Protein AF-A0A969I4Z8-F1 (afdb_monomer_lite)

Structure (mmCIF, N/CA/C/O backbone):
data_AF-A0A969I4Z8-F1
#
_entry.id   AF-A0A969I4Z8-F1
#
loop_
_atom_site.group_PDB
_atom_site.id
_atom_site.type_symbol
_atom_site.label_atom_id
_atom_site.label_alt_id
_atom_site.label_comp_id
_atom_site.label_asym_id
_atom_site.label_entity_id
_atom_site.label_seq_id
_atom_site.pdbx_PDB_ins_code
_atom_site.Cartn_x
_atom_site.Cartn_y
_atom_site.Cartn_z
_atom_site.occupancy
_atom_site.B_iso_or_equiv
_atom_site.auth_seq_id
_atom_site.auth_comp_id
_atom_site.auth_asym_id
_atom_site.auth_atom_id
_atom_site.pdbx_PDB_model_num
ATOM 1 N N . MET A 1 1 ? 13.306 9.803 -28.592 1.00 47.25 1 MET A N 1
ATOM 2 C CA . MET A 1 1 ? 12.196 10.207 -27.698 1.00 47.25 1 MET A CA 1
ATOM 3 C C . MET A 1 1 ? 10.901 10.043 -28.478 1.00 47.25 1 MET A C 1
ATOM 5 O O . MET A 1 1 ? 10.808 10.631 -29.547 1.00 47.25 1 MET A O 1
ATOM 9 N N . ARG A 1 2 ? 9.948 9.206 -28.035 1.00 54.59 2 ARG A N 1
ATOM 10 C CA . ARG A 1 2 ? 8.607 9.199 -28.650 1.00 54.59 2 ARG A CA 1
ATOM 11 C C . ARG A 1 2 ? 7.950 10.540 -28.322 1.00 54.59 2 ARG A C 1
ATOM 13 O O . ARG A 1 2 ? 7.948 10.932 -27.159 1.00 54.59 2 ARG A O 1
ATOM 20 N N . GLN A 1 3 ? 7.455 11.252 -29.331 1.00 59.38 3 GLN A N 1
ATOM 21 C CA . GLN A 1 3 ? 6.652 12.452 -29.111 1.00 59.38 3 GLN A CA 1
ATOM 22 C C . GLN A 1 3 ? 5.392 12.041 -28.350 1.00 59.38 3 GLN A C 1
ATOM 24 O O . GLN A 1 3 ? 4.620 11.209 -28.826 1.00 59.38 3 GLN A O 1
ATOM 29 N N . GLN A 1 4 ? 5.217 12.582 -27.149 1.00 68.75 4 GLN A N 1
ATOM 30 C CA . GLN A 1 4 ? 4.023 12.343 -26.355 1.00 68.75 4 GLN A CA 1
ATOM 31 C C . GLN A 1 4 ? 2.854 13.034 -27.066 1.00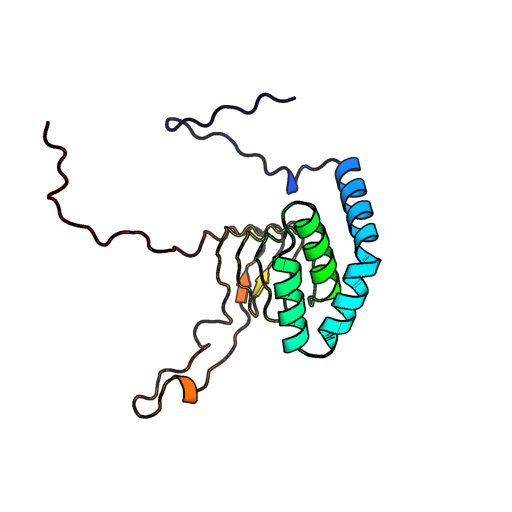 68.75 4 GLN A C 1
ATOM 33 O O . GLN A 1 4 ? 2.912 14.238 -27.329 1.00 68.75 4 GLN A O 1
ATOM 38 N N . GLN A 1 5 ? 1.836 12.266 -27.459 1.00 76.88 5 GLN A N 1
ATOM 39 C CA . GLN A 1 5 ? 0.662 12.831 -28.120 1.00 76.88 5 GLN A CA 1
ATOM 40 C C . GLN A 1 5 ? -0.039 13.796 -27.162 1.00 76.88 5 GLN A C 1
ATOM 42 O O . GLN A 1 5 ? -0.219 13.499 -25.981 1.00 76.88 5 GLN A O 1
ATOM 47 N N . ARG A 1 6 ? -0.415 14.974 -27.668 1.00 83.50 6 ARG A N 1
ATOM 48 C CA . ARG A 1 6 ? -1.167 15.957 -26.887 1.00 83.50 6 ARG A CA 1
ATOM 49 C C . ARG A 1 6 ? -2.547 15.386 -26.563 1.00 83.50 6 ARG A C 1
ATOM 51 O O . ARG A 1 6 ? -3.285 15.044 -27.486 1.00 83.50 6 ARG A O 1
ATOM 58 N N . ILE A 1 7 ? -2.890 15.365 -25.277 1.00 87.56 7 ILE A N 1
ATOM 59 C CA . ILE A 1 7 ? -4.238 15.040 -24.805 1.00 87.56 7 ILE A CA 1
ATOM 60 C C . ILE A 1 7 ? -5.177 16.182 -25.199 1.00 87.56 7 ILE A C 1
ATOM 62 O O . ILE A 1 7 ? -4.901 17.350 -24.907 1.00 87.56 7 ILE A O 1
ATOM 66 N N . THR A 1 8 ? -6.260 15.852 -25.894 1.00 89.12 8 THR A N 1
ATOM 67 C CA . THR A 1 8 ? -7.285 16.799 -26.346 1.00 89.12 8 THR A CA 1
ATOM 68 C C . THR A 1 8 ? -8.662 16.314 -25.887 1.00 89.12 8 THR A C 1
ATOM 70 O O . THR A 1 8 ? -8.852 15.125 -25.663 1.00 89.12 8 THR A O 1
ATOM 73 N N . ALA A 1 9 ? -9.607 17.233 -25.668 1.00 86.38 9 ALA A N 1
ATOM 74 C CA . ALA A 1 9 ? -10.910 16.904 -25.072 1.00 86.38 9 ALA A CA 1
ATOM 75 C C . ALA A 1 9 ? -11.859 16.147 -26.022 1.00 86.38 9 ALA A C 1
ATOM 77 O O . ALA A 1 9 ? -12.856 15.588 -25.586 1.00 86.38 9 ALA A O 1
ATOM 78 N N . ASP A 1 10 ? -11.567 16.165 -27.318 1.00 89.06 10 ASP A N 1
ATOM 79 C CA . ASP A 1 10 ? -12.391 15.641 -28.406 1.00 89.06 10 ASP A CA 1
ATOM 80 C C . ASP A 1 10 ? -12.135 14.161 -28.725 1.00 89.06 10 ASP A C 1
ATOM 82 O O . ASP A 1 10 ? -12.855 13.582 -29.537 1.00 89.06 10 ASP A O 1
ATOM 86 N N . ARG A 1 11 ? -11.111 13.541 -28.124 1.00 84.69 11 ARG A N 1
ATOM 87 C CA . ARG A 1 11 ? -10.730 12.154 -28.415 1.00 84.69 11 ARG A CA 1
ATOM 88 C C . ARG A 1 11 ? -10.021 11.481 -27.250 1.00 84.69 11 ARG A C 1
ATOM 90 O O . ARG A 1 11 ? -9.160 12.069 -26.594 1.00 84.69 11 ARG A O 1
ATOM 97 N N . ASP A 1 12 ? -10.297 10.195 -27.092 1.00 86.19 12 ASP A N 1
ATOM 98 C CA . ASP A 1 12 ? -9.552 9.346 -26.176 1.00 86.19 12 ASP A CA 1
ATOM 99 C C . ASP A 1 12 ? -8.159 9.049 -26.738 1.00 86.19 12 ASP A C 1
ATOM 101 O O . ASP A 1 12 ? -7.978 8.764 -27.924 1.00 86.19 12 ASP A O 1
ATOM 105 N N . THR A 1 13 ? -7.151 9.130 -25.872 1.00 87.06 13 THR A N 1
ATOM 106 C CA . THR A 1 13 ? -5.769 8.782 -26.217 1.00 87.06 13 THR A CA 1
ATOM 107 C C . THR A 1 13 ? -5.434 7.439 -25.579 1.00 87.06 13 THR A C 1
ATOM 109 O O . THR A 1 13 ? -5.647 7.285 -24.374 1.00 87.06 13 THR A O 1
ATOM 112 N N . PRO A 1 14 ? -4.905 6.464 -26.338 1.00 85.00 14 PRO A N 1
ATOM 113 C CA . PRO A 1 14 ? -4.529 5.182 -25.764 1.00 85.00 14 PRO A CA 1
ATOM 114 C C . PRO A 1 14 ? -3.425 5.369 -24.718 1.00 85.00 14 PRO A C 1
ATOM 116 O O . PRO A 1 14 ? -2.440 6.073 -24.950 1.00 85.00 14 PRO A O 1
ATOM 119 N N . ILE A 1 15 ? -3.587 4.713 -23.569 1.00 83.75 15 ILE A N 1
ATOM 120 C CA . ILE A 1 15 ? -2.600 4.694 -22.489 1.00 83.75 15 ILE A CA 1
ATOM 121 C C . ILE A 1 15 ? -1.957 3.315 -22.468 1.00 83.75 15 ILE A C 1
ATOM 123 O O . ILE A 1 15 ? -2.643 2.297 -22.416 1.00 83.75 15 ILE A O 1
ATOM 127 N N . GLU A 1 16 ? -0.628 3.288 -22.476 1.00 83.81 16 GLU A N 1
ATOM 128 C CA . GLU A 1 16 ? 0.137 2.077 -22.208 1.00 83.81 16 GLU A CA 1
ATOM 129 C C . GLU A 1 16 ? 0.731 2.170 -20.802 1.00 83.81 16 GLU A C 1
ATOM 131 O O . GLU A 1 16 ? 1.502 3.080 -20.484 1.00 83.81 16 GLU A O 1
ATOM 136 N N . TYR A 1 17 ? 0.386 1.216 -19.943 1.00 80.88 17 TYR A N 1
ATOM 137 C CA . TYR A 1 17 ? 0.958 1.136 -18.607 1.00 80.88 17 TYR A CA 1
ATOM 138 C C . TYR A 1 17 ? 2.374 0.562 -18.679 1.00 80.88 17 TYR A C 1
ATOM 140 O O . TYR A 1 17 ? 2.590 -0.649 -18.613 1.00 80.88 17 TYR A O 1
ATOM 148 N N . HIS A 1 18 ? 3.366 1.450 -18.755 1.00 81.56 18 HIS A N 1
ATOM 149 C CA . HIS A 1 18 ? 4.782 1.073 -18.817 1.00 81.56 18 HIS A CA 1
ATOM 150 C C . HIS A 1 18 ? 5.272 0.253 -17.618 1.00 81.56 18 HIS A C 1
ATOM 152 O O . HIS A 1 18 ? 6.303 -0.406 -17.719 1.00 81.56 18 HIS A O 1
ATOM 158 N N . GLN A 1 19 ? 4.544 0.248 -16.498 1.00 78.56 19 GLN A N 1
ATOM 159 C CA . GLN A 1 19 ? 4.814 -0.643 -15.367 1.00 78.56 19 GLN A CA 1
ATOM 160 C C . GLN A 1 19 ? 4.775 -2.127 -15.770 1.00 78.56 19 GLN A C 1
ATOM 162 O O . GLN A 1 19 ? 5.506 -2.929 -15.190 1.00 78.56 19 GLN A O 1
ATOM 167 N N . PHE A 1 20 ? 3.962 -2.506 -16.760 1.00 81.62 20 PHE A N 1
ATOM 168 C CA . PHE A 1 20 ? 3.826 -3.899 -17.197 1.00 81.62 20 PHE A CA 1
ATOM 169 C C . PHE A 1 20 ? 4.702 -4.240 -18.406 1.00 81.62 20 PHE A C 1
ATOM 171 O O . PHE A 1 20 ? 4.994 -5.411 -18.631 1.00 81.62 20 PHE A O 1
ATOM 178 N N . SER A 1 21 ? 5.187 -3.236 -19.144 1.00 82.38 21 SER A N 1
ATOM 179 C CA . SER A 1 21 ? 5.997 -3.413 -20.359 1.00 82.38 21 SER A CA 1
AT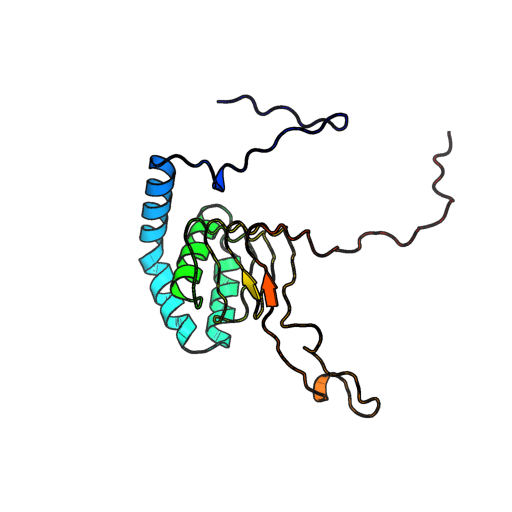OM 180 C C . SER A 1 21 ? 7.476 -3.023 -20.202 1.00 82.38 21 SER A C 1
ATOM 182 O O . SER A 1 21 ? 8.178 -2.791 -21.186 1.00 82.38 21 SER A O 1
ATOM 184 N N . GLN A 1 22 ? 7.996 -2.974 -18.969 1.00 82.81 22 GLN A N 1
ATOM 185 C CA . GLN A 1 22 ? 9.398 -2.610 -18.718 1.00 82.81 22 GLN A CA 1
ATOM 186 C C . GLN A 1 22 ? 10.391 -3.554 -19.418 1.00 82.81 22 GLN A C 1
ATOM 188 O O . GLN A 1 22 ? 10.174 -4.764 -19.524 1.00 82.81 22 GLN A O 1
ATOM 193 N N . SER A 1 23 ? 11.539 -3.023 -19.843 1.00 89.19 23 SER A N 1
ATOM 194 C CA . SER A 1 23 ? 12.639 -3.842 -20.363 1.00 89.19 23 SER A CA 1
ATOM 195 C C . SER A 1 23 ? 13.336 -4.624 -19.240 1.00 89.19 23 SER A C 1
ATOM 197 O O . SER A 1 23 ? 13.321 -4.225 -18.072 1.00 89.19 23 SER A O 1
ATOM 199 N N . THR A 1 24 ? 14.002 -5.734 -19.578 1.00 89.56 24 THR A N 1
ATOM 200 C CA . THR A 1 24 ? 14.771 -6.527 -18.598 1.00 89.56 24 THR A CA 1
ATOM 201 C C . THR A 1 24 ? 15.867 -5.704 -17.923 1.00 89.56 24 THR A C 1
ATOM 203 O O . THR A 1 24 ? 16.053 -5.822 -16.715 1.00 89.56 24 THR A O 1
ATOM 206 N N . ALA A 1 25 ? 16.532 -4.817 -18.668 1.00 91.94 25 ALA A N 1
ATOM 207 C CA . ALA A 1 25 ? 17.549 -3.923 -18.122 1.00 91.94 25 ALA A CA 1
ATOM 208 C C . ALA A 1 25 ? 16.973 -2.971 -17.060 1.00 91.94 25 ALA A C 1
ATOM 210 O O . ALA A 1 25 ? 17.552 -2.840 -15.984 1.00 91.94 25 ALA A O 1
ATOM 211 N N . LEU A 1 26 ? 15.805 -2.365 -17.317 1.00 89.62 26 LEU A N 1
ATOM 212 C CA . LEU A 1 26 ? 15.145 -1.491 -16.344 1.00 89.62 26 LEU A CA 1
ATOM 213 C C . LEU A 1 26 ? 14.720 -2.268 -15.091 1.00 89.62 26 LEU A C 1
ATOM 215 O O . LEU A 1 26 ? 14.965 -1.809 -13.978 1.00 89.62 26 LEU A O 1
ATOM 219 N N . ARG A 1 27 ? 14.168 -3.480 -15.254 1.00 88.62 27 ARG A N 1
ATOM 220 C CA . ARG A 1 27 ? 13.845 -4.361 -14.118 1.00 88.62 27 ARG A CA 1
ATOM 221 C C . ARG A 1 27 ? 15.076 -4.678 -13.268 1.00 88.62 27 ARG A C 1
ATOM 223 O O . ARG A 1 27 ? 14.997 -4.643 -12.043 1.00 88.62 27 ARG A O 1
ATOM 230 N N . MET A 1 28 ? 16.210 -4.982 -13.899 1.00 92.50 28 MET A N 1
ATOM 231 C CA . MET A 1 28 ? 17.469 -5.238 -13.191 1.00 92.50 28 MET A CA 1
ATOM 232 C C . MET A 1 28 ? 17.972 -3.989 -12.465 1.00 92.50 28 MET A C 1
ATOM 234 O O . MET A 1 28 ? 18.329 -4.081 -11.293 1.00 92.50 28 MET A O 1
ATOM 238 N N . ALA A 1 29 ? 17.939 -2.823 -13.113 1.00 93.62 29 ALA A N 1
ATOM 239 C CA . ALA A 1 29 ? 18.334 -1.557 -12.499 1.00 93.62 29 ALA A CA 1
ATOM 240 C C . ALA A 1 29 ? 17.480 -1.228 -11.263 1.00 93.62 29 ALA A C 1
ATOM 242 O O . ALA A 1 29 ? 18.027 -0.901 -10.212 1.00 93.62 29 ALA A O 1
ATOM 243 N N . MET A 1 30 ? 16.156 -1.392 -11.349 1.00 92.00 30 MET A N 1
ATOM 244 C CA . MET A 1 30 ? 15.246 -1.175 -10.219 1.00 92.00 30 MET A CA 1
ATOM 245 C C . MET A 1 30 ? 15.498 -2.157 -9.068 1.00 92.00 30 MET A C 1
ATOM 247 O O . MET A 1 30 ? 15.463 -1.753 -7.910 1.00 92.00 30 MET A O 1
ATOM 251 N N . ARG A 1 31 ? 15.817 -3.427 -9.364 1.00 93.12 31 ARG A N 1
ATOM 252 C CA . ARG A 1 31 ? 16.208 -4.417 -8.342 1.00 93.12 31 ARG A CA 1
ATOM 253 C C . ARG A 1 31 ? 17.503 -4.035 -7.634 1.00 93.12 31 ARG A C 1
ATOM 255 O O . ARG A 1 31 ? 17.566 -4.108 -6.412 1.00 93.12 31 ARG A O 1
ATOM 262 N N . ILE A 1 32 ? 18.520 -3.612 -8.385 1.00 96.38 32 ILE A N 1
ATOM 263 C CA . ILE A 1 32 ? 19.788 -3.141 -7.812 1.00 96.38 32 ILE A CA 1
ATOM 264 C C . ILE A 1 32 ? 19.529 -1.923 -6.923 1.00 96.38 32 ILE A C 1
ATOM 266 O O . ILE A 1 32 ? 19.974 -1.901 -5.779 1.00 96.38 32 ILE A O 1
ATOM 270 N N . ALA A 1 33 ? 18.751 -0.951 -7.406 1.00 95.69 33 ALA A N 1
ATOM 271 C CA . ALA A 1 33 ? 18.364 0.214 -6.619 1.00 95.69 33 ALA A CA 1
ATOM 272 C C . ALA A 1 33 ? 17.605 -0.178 -5.338 1.00 95.69 33 ALA A C 1
ATOM 274 O O . ALA A 1 33 ? 17.879 0.385 -4.284 1.00 95.69 33 ALA A O 1
ATOM 275 N N . GLY A 1 34 ? 16.724 -1.182 -5.401 1.00 96.06 34 GLY A N 1
ATOM 276 C CA . GLY A 1 34 ? 16.062 -1.772 -4.234 1.00 96.06 34 GLY A CA 1
ATOM 277 C C . GLY A 1 34 ? 17.048 -2.323 -3.207 1.00 96.06 34 GLY A C 1
ATOM 278 O O . GLY A 1 34 ? 16.999 -1.930 -2.042 1.00 96.06 34 GLY A O 1
ATOM 279 N N . ILE A 1 35 ? 18.005 -3.149 -3.639 1.00 97.31 35 ILE A N 1
ATOM 280 C CA . ILE A 1 35 ? 19.043 -3.726 -2.764 1.00 97.31 35 ILE A CA 1
ATOM 281 C C . ILE A 1 35 ? 19.867 -2.630 -2.077 1.00 97.31 35 ILE A C 1
ATOM 283 O O . ILE A 1 35 ? 20.166 -2.737 -0.889 1.00 97.31 35 ILE A O 1
ATOM 287 N N . LEU A 1 36 ? 20.180 -1.538 -2.780 1.00 97.25 36 LEU A N 1
ATOM 288 C CA . LEU A 1 36 ? 20.910 -0.406 -2.199 1.00 97.25 36 LEU A CA 1
ATOM 289 C C . LEU A 1 36 ? 20.151 0.278 -1.047 1.00 97.25 36 LEU A C 1
ATOM 291 O O . LEU A 1 36 ? 20.781 0.917 -0.208 1.00 97.25 36 LEU A O 1
ATOM 295 N N . THR A 1 37 ? 18.825 0.127 -0.958 1.00 96.69 37 THR A N 1
ATOM 296 C CA . THR A 1 37 ? 18.033 0.663 0.165 1.00 96.69 37 THR A CA 1
ATOM 297 C C . THR A 1 37 ? 18.027 -0.239 1.403 1.00 96.69 37 THR A C 1
ATOM 299 O O . THR A 1 37 ? 17.669 0.222 2.490 1.00 96.69 37 THR A O 1
ATOM 302 N N . TRP A 1 38 ? 18.445 -1.506 1.291 1.00 97.69 38 TRP A N 1
ATOM 303 C CA . TRP A 1 38 ? 18.352 -2.492 2.377 1.00 97.69 38 TRP A CA 1
ATOM 304 C C . TRP A 1 38 ? 19.069 -2.112 3.679 1.00 97.69 38 TRP A C 1
ATOM 306 O O . TRP A 1 38 ? 18.497 -2.400 4.731 1.00 97.69 38 TRP A O 1
ATOM 316 N N . PRO A 1 39 ? 20.236 -1.435 3.683 1.00 97.25 39 PRO A N 1
ATOM 317 C CA . PRO A 1 39 ? 20.865 -0.985 4.927 1.00 97.25 39 PRO A CA 1
ATOM 318 C C . PRO A 1 39 ? 19.972 -0.075 5.782 1.00 97.25 39 PRO A C 1
ATOM 320 O O . PRO A 1 39 ? 20.121 -0.045 6.998 1.00 97.25 39 PRO A O 1
ATOM 323 N N . ILE A 1 40 ? 19.029 0.640 5.161 1.00 94.88 40 ILE A N 1
ATOM 324 C CA . ILE A 1 40 ? 18.053 1.500 5.847 1.00 94.88 40 ILE A CA 1
ATOM 325 C C . ILE A 1 40 ? 16.738 0.744 6.068 1.00 94.88 40 ILE A C 1
ATOM 327 O O . ILE A 1 40 ? 16.150 0.799 7.147 1.00 94.88 40 ILE A O 1
ATOM 331 N N . VAL A 1 41 ? 16.275 0.014 5.052 1.00 97.12 41 VAL A N 1
ATOM 332 C CA . VAL A 1 41 ? 14.976 -0.665 5.076 1.00 97.12 41 VAL A CA 1
ATOM 333 C C . VAL A 1 41 ? 14.953 -1.846 6.045 1.00 97.12 41 VAL A C 1
ATOM 335 O O . VAL A 1 41 ? 13.972 -2.002 6.764 1.00 97.12 41 VAL A O 1
ATOM 338 N N . LEU A 1 42 ? 15.999 -2.675 6.100 1.00 97.75 42 LEU A N 1
ATOM 339 C CA . LEU A 1 42 ? 16.005 -3.884 6.931 1.00 97.75 42 LEU A CA 1
ATOM 340 C C . LEU A 1 42 ? 15.936 -3.578 8.436 1.00 97.75 42 LEU A C 1
ATOM 342 O O . LEU A 1 42 ? 15.106 -4.198 9.102 1.00 97.75 42 LEU A O 1
ATOM 346 N N . PRO A 1 43 ? 16.710 -2.624 8.997 1.00 97.56 43 PRO A N 1
ATOM 347 C CA . PRO A 1 43 ? 16.544 -2.236 10.397 1.00 97.56 43 PRO A CA 1
ATOM 348 C C . PRO A 1 43 ? 15.132 -1.735 10.705 1.00 97.56 43 PRO A C 1
ATOM 350 O O . PRO A 1 43 ? 14.548 -2.151 11.703 1.00 97.56 43 PRO A O 1
ATOM 353 N N . LEU A 1 44 ? 14.551 -0.905 9.828 1.00 96.69 44 LEU A N 1
ATOM 354 C CA . LEU A 1 44 ? 13.173 -0.426 9.981 1.00 96.69 44 LEU A CA 1
ATOM 355 C C . LEU A 1 44 ? 12.163 -1.576 9.910 1.00 96.69 44 LEU A C 1
ATOM 357 O O . LEU A 1 44 ? 11.245 -1.639 10.725 1.00 96.69 44 LEU A O 1
ATOM 361 N N . ALA A 1 45 ? 12.342 -2.508 8.975 1.00 97.19 45 ALA A N 1
ATOM 362 C CA . ALA A 1 45 ? 11.485 -3.676 8.830 1.00 97.19 45 ALA A CA 1
ATOM 363 C C . ALA A 1 45 ? 11.559 -4.584 10.065 1.00 97.19 45 ALA A C 1
ATOM 365 O O . ALA A 1 45 ? 10.523 -5.012 10.568 1.00 97.19 45 ALA A O 1
ATOM 366 N N . LEU A 1 46 ? 12.752 -4.832 10.611 1.00 97.50 46 LEU A N 1
ATOM 367 C CA . LEU A 1 46 ? 12.930 -5.603 11.845 1.00 97.50 46 LEU A CA 1
ATOM 368 C C . LEU A 1 46 ? 12.304 -4.892 13.051 1.00 97.50 46 LEU A C 1
ATOM 370 O O . LEU A 1 46 ? 11.565 -5.521 13.808 1.00 97.50 46 LEU A O 1
ATOM 374 N N . LEU A 1 47 ? 12.535 -3.583 13.187 1.00 96.12 47 LEU A N 1
ATOM 375 C CA . LEU A 1 47 ? 11.959 -2.754 14.246 1.00 96.12 47 LEU A CA 1
ATOM 376 C C . LEU A 1 47 ? 10.425 -2.772 14.200 1.00 96.12 47 LEU A C 1
ATOM 378 O O . LEU A 1 47 ? 9.770 -2.919 15.231 1.00 96.12 47 LEU A O 1
ATOM 382 N N . SER A 1 48 ? 9.848 -2.715 12.998 1.00 96.31 48 SER A N 1
ATOM 383 C CA . SER A 1 48 ? 8.398 -2.757 12.788 1.00 96.31 48 SER A CA 1
ATOM 384 C C . SER A 1 48 ? 7.731 -4.025 13.338 1.00 96.31 48 SER A C 1
ATOM 386 O O . SER A 1 48 ? 6.538 -4.011 13.631 1.00 96.31 48 SER A O 1
ATOM 388 N N . ARG A 1 49 ? 8.482 -5.119 13.541 1.00 94.75 49 ARG A N 1
ATOM 389 C CA . ARG A 1 49 ? 7.940 -6.382 14.067 1.00 94.75 49 ARG A CA 1
ATOM 390 C C . ARG A 1 49 ? 7.601 -6.310 15.554 1.00 94.75 49 ARG A C 1
ATOM 392 O O . ARG A 1 49 ? 6.758 -7.095 15.989 1.00 94.75 49 ARG A O 1
ATOM 399 N N . LEU A 1 50 ? 8.193 -5.372 16.299 1.00 95.44 50 LEU A N 1
ATOM 400 C CA . LEU A 1 50 ? 8.041 -5.260 17.754 1.00 95.44 50 LEU A CA 1
ATOM 401 C C . LEU A 1 50 ? 6.591 -5.015 18.192 1.00 95.44 50 LEU A C 1
ATOM 403 O O . LEU A 1 50 ? 6.155 -5.579 19.190 1.00 95.44 50 LEU A O 1
ATOM 407 N N . SER A 1 51 ? 5.835 -4.198 17.455 1.00 96.25 51 SER A N 1
ATOM 408 C CA . SER A 1 51 ? 4.411 -3.958 17.719 1.00 96.25 51 SER A CA 1
ATOM 409 C C . SER A 1 51 ? 3.705 -3.353 16.507 1.00 96.25 51 SER A C 1
ATOM 411 O O . SER A 1 51 ? 4.350 -2.821 15.601 1.00 96.25 51 SER A O 1
ATOM 413 N N . ASP A 1 52 ? 2.375 -3.411 16.481 1.00 93.88 52 ASP A N 1
ATOM 414 C CA . ASP A 1 52 ? 1.586 -2.781 15.414 1.00 93.88 52 ASP A CA 1
ATOM 415 C C . ASP A 1 52 ? 1.716 -1.251 15.429 1.00 93.88 52 ASP A C 1
ATOM 417 O O . ASP A 1 52 ? 1.731 -0.617 14.377 1.00 93.88 52 ASP A O 1
ATOM 421 N N . PHE A 1 53 ? 1.915 -0.655 16.608 1.00 96.19 53 PHE A N 1
ATOM 422 C CA . PHE A 1 53 ? 2.174 0.778 16.744 1.00 96.19 53 PHE A CA 1
ATOM 423 C C . PHE A 1 53 ? 3.492 1.195 16.074 1.00 96.19 53 PHE A C 1
ATOM 425 O O . PHE A 1 53 ? 3.545 2.192 15.349 1.00 96.19 53 PHE A O 1
ATOM 432 N N . VAL A 1 54 ? 4.559 0.418 16.279 1.00 97.44 54 VAL A N 1
ATOM 433 C CA . VAL A 1 54 ? 5.861 0.684 15.652 1.00 97.44 54 VAL A CA 1
ATOM 434 C C . VAL A 1 54 ? 5.780 0.457 14.144 1.00 97.44 54 VAL A C 1
ATOM 436 O O . VAL A 1 54 ? 6.292 1.274 13.383 1.00 97.44 54 VAL A O 1
ATOM 439 N N . PHE A 1 55 ? 5.071 -0.585 13.698 1.00 97.81 55 PHE A N 1
ATOM 440 C CA . PHE A 1 55 ? 4.793 -0.793 12.277 1.00 97.81 55 PHE A CA 1
ATOM 441 C C . PHE A 1 55 ? 4.092 0.408 11.639 1.00 97.81 55 PHE A C 1
ATOM 443 O O . PHE A 1 55 ? 4.580 0.929 10.636 1.00 97.81 55 PHE A O 1
ATOM 450 N N . LEU A 1 56 ? 3.006 0.895 12.244 1.00 97.00 56 LEU A N 1
ATOM 451 C CA . LEU A 1 56 ? 2.283 2.066 11.752 1.00 97.00 56 LEU A CA 1
ATOM 452 C C . LEU A 1 56 ? 3.178 3.312 11.707 1.00 97.00 56 LEU A C 1
ATOM 454 O O . LEU A 1 56 ? 3.162 4.043 10.718 1.00 97.00 56 LEU A O 1
ATOM 458 N N . THR A 1 57 ? 4.000 3.520 12.736 1.00 97.62 57 THR A N 1
ATOM 459 C CA . THR A 1 57 ? 4.959 4.633 12.784 1.00 97.62 57 THR A CA 1
ATOM 460 C C . THR A 1 57 ? 5.953 4.554 11.623 1.00 97.62 57 THR A C 1
ATOM 462 O O . THR A 1 57 ? 6.134 5.526 10.892 1.00 97.62 57 THR A O 1
ATOM 465 N N . CYS A 1 58 ? 6.569 3.389 11.397 1.00 97.69 58 CYS A N 1
ATOM 466 C CA . CYS A 1 58 ? 7.497 3.183 10.284 1.00 97.69 58 CYS A CA 1
ATOM 467 C C . CYS A 1 58 ? 6.816 3.406 8.929 1.00 97.69 58 CYS A C 1
ATOM 469 O O . CYS A 1 58 ? 7.359 4.119 8.087 1.00 97.69 58 CYS A O 1
ATOM 471 N N . THR A 1 59 ? 5.615 2.855 8.747 1.00 97.31 59 THR A N 1
ATOM 472 C CA . THR A 1 59 ? 4.779 3.045 7.558 1.00 97.31 59 THR A CA 1
ATOM 473 C C . THR A 1 59 ? 4.522 4.529 7.269 1.00 97.31 59 THR A C 1
ATOM 475 O O . THR A 1 59 ? 4.678 4.974 6.133 1.00 97.31 59 THR A O 1
ATOM 478 N N . GLN A 1 60 ? 4.167 5.322 8.282 1.00 97.12 60 GLN A N 1
ATOM 479 C CA . GLN A 1 60 ? 3.937 6.760 8.121 1.00 97.12 60 GLN A CA 1
ATOM 480 C C . GLN A 1 60 ? 5.226 7.506 7.759 1.00 97.12 60 GLN A C 1
ATOM 482 O O . GLN A 1 60 ? 5.210 8.346 6.863 1.00 97.12 60 GLN A O 1
ATOM 487 N N . LEU A 1 61 ? 6.354 7.170 8.391 1.00 96.94 61 LEU A N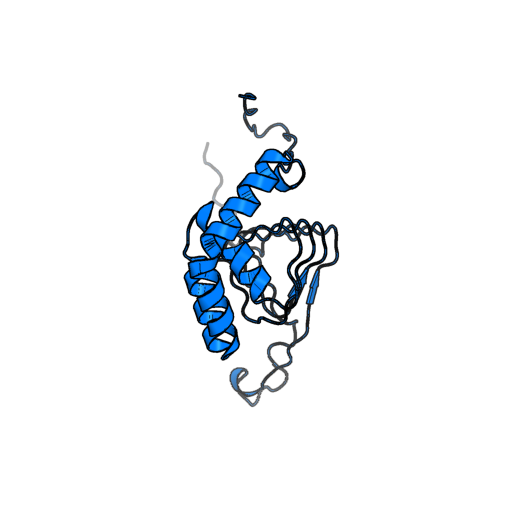 1
ATOM 488 C CA . LEU A 1 61 ? 7.645 7.799 8.101 1.00 96.94 61 LEU A CA 1
ATOM 489 C C . LEU A 1 61 ? 8.079 7.575 6.645 1.00 96.94 61 LEU A C 1
ATOM 491 O O . LEU A 1 61 ? 8.410 8.531 5.944 1.00 96.94 61 LEU A O 1
ATOM 495 N N . ILE A 1 62 ? 8.029 6.333 6.155 1.00 97.12 62 ILE A N 1
ATOM 496 C CA . ILE A 1 62 ? 8.421 6.026 4.769 1.00 97.12 62 ILE A CA 1
ATOM 497 C C . ILE A 1 62 ? 7.422 6.569 3.735 1.00 97.12 62 ILE A C 1
ATOM 499 O O . ILE A 1 62 ? 7.775 6.773 2.568 1.00 97.12 62 ILE A O 1
ATOM 503 N N . ALA A 1 63 ? 6.173 6.822 4.141 1.00 97.00 63 ALA A N 1
ATOM 504 C CA . ALA A 1 63 ? 5.158 7.414 3.277 1.00 97.00 63 ALA A CA 1
ATOM 505 C C . ALA A 1 63 ? 5.510 8.857 2.875 1.00 97.00 63 ALA A C 1
ATOM 507 O O . ALA A 1 63 ? 5.135 9.273 1.779 1.00 97.00 63 ALA A O 1
ATOM 508 N N . PHE A 1 64 ? 6.292 9.576 3.694 1.00 96.69 64 PHE A N 1
ATOM 509 C CA . PHE A 1 64 ? 6.780 10.929 3.399 1.00 96.69 64 PHE A CA 1
ATOM 510 C C . PHE A 1 64 ? 7.995 10.980 2.465 1.00 96.69 64 PHE A C 1
ATOM 512 O O . PHE A 1 64 ? 8.384 12.067 2.043 1.00 96.69 64 PHE A O 1
ATOM 519 N N . VAL A 1 65 ? 8.599 9.845 2.099 1.00 95.75 65 VAL A N 1
ATOM 520 C CA . VAL A 1 65 ? 9.729 9.837 1.157 1.00 95.75 65 VAL A CA 1
ATOM 521 C C . VAL A 1 65 ? 9.195 10.067 -0.267 1.00 95.75 65 VAL A C 1
ATOM 523 O O . VAL A 1 65 ? 8.417 9.247 -0.763 1.00 95.75 65 VAL A O 1
ATOM 526 N N . PRO A 1 66 ? 9.558 11.159 -0.958 1.00 91.88 66 PRO A N 1
ATOM 527 C CA . PRO A 1 66 ? 8.937 11.510 -2.230 1.00 91.88 66 PRO A CA 1
ATOM 528 C C . PRO A 1 66 ? 9.446 10.675 -3.415 1.00 91.88 66 PRO A C 1
ATOM 530 O O . PRO A 1 66 ? 10.545 10.114 -3.406 1.00 91.88 66 PRO A O 1
ATOM 533 N N . TYR A 1 67 ? 8.632 10.677 -4.475 1.00 84.94 67 TYR A N 1
ATOM 534 C CA . TYR A 1 67 ? 8.994 10.286 -5.842 1.00 84.94 67 TYR A CA 1
ATOM 535 C C . TYR A 1 67 ? 9.619 8.877 -5.975 1.00 84.94 67 TYR A C 1
ATOM 537 O O . TYR A 1 67 ? 9.274 7.967 -5.220 1.00 84.94 67 TYR A O 1
ATOM 545 N N . LEU A 1 68 ? 10.497 8.678 -6.969 1.00 87.75 68 LEU A N 1
ATOM 546 C CA . LEU A 1 68 ? 11.086 7.388 -7.349 1.00 87.75 68 LEU A CA 1
ATOM 547 C C . LEU A 1 68 ? 11.781 6.673 -6.182 1.00 87.75 68 LEU A C 1
ATOM 549 O O . LEU A 1 68 ? 11.563 5.479 -5.985 1.00 87.75 68 LEU A O 1
ATOM 553 N N . VAL A 1 69 ? 12.577 7.403 -5.393 1.00 93.44 69 VAL A N 1
ATOM 554 C CA . VAL A 1 69 ? 13.260 6.845 -4.213 1.00 93.44 69 VAL A CA 1
ATOM 555 C C . VAL A 1 69 ? 12.233 6.322 -3.215 1.00 93.44 69 VAL A C 1
ATOM 557 O O . VAL A 1 69 ? 12.352 5.196 -2.740 1.00 93.44 69 VAL A O 1
ATOM 560 N N . GLY A 1 70 ? 11.182 7.102 -2.954 1.00 95.31 70 GLY A N 1
ATOM 561 C CA . GLY A 1 70 ? 10.090 6.688 -2.086 1.00 95.31 70 GLY A CA 1
ATOM 562 C C . GLY A 1 70 ? 9.392 5.423 -2.567 1.00 95.31 70 GLY A C 1
ATOM 563 O O . GLY A 1 70 ? 9.108 4.548 -1.755 1.00 95.31 70 GLY A O 1
ATOM 564 N N . THR A 1 71 ? 9.138 5.296 -3.872 1.00 94.44 71 THR A N 1
ATOM 565 C CA . THR A 1 71 ? 8.492 4.101 -4.439 1.00 94.44 71 THR A CA 1
ATOM 566 C C . THR A 1 71 ? 9.328 2.847 -4.194 1.00 94.44 71 THR A C 1
ATOM 568 O O . THR A 1 71 ? 8.778 1.825 -3.792 1.00 94.44 71 THR A O 1
ATOM 571 N N . ILE A 1 72 ? 10.650 2.933 -4.370 1.00 96.56 72 ILE A N 1
ATOM 572 C CA . ILE A 1 72 ? 11.573 1.815 -4.133 1.00 96.56 72 ILE A CA 1
ATOM 573 C C . ILE A 1 72 ? 11.631 1.467 -2.641 1.00 96.56 72 ILE A C 1
ATOM 575 O O . ILE A 1 72 ? 11.435 0.311 -2.275 1.00 96.56 72 ILE A O 1
ATOM 579 N N . VAL A 1 73 ? 11.845 2.463 -1.774 1.00 97.81 73 VAL A N 1
ATOM 580 C CA . VAL A 1 73 ? 11.938 2.264 -0.316 1.00 97.81 73 VAL A CA 1
ATOM 581 C C . VAL A 1 73 ? 10.649 1.666 0.244 1.00 97.81 73 VAL A C 1
ATOM 583 O O . VAL A 1 73 ? 10.710 0.726 1.034 1.00 97.81 73 VAL A O 1
ATOM 586 N N . ARG A 1 74 ? 9.479 2.169 -0.177 1.00 98.19 74 ARG A N 1
ATOM 587 C CA . ARG A 1 74 ? 8.182 1.615 0.234 1.00 98.19 74 ARG A CA 1
ATOM 588 C C . ARG A 1 74 ? 8.022 0.179 -0.239 1.00 98.19 74 ARG A C 1
ATOM 590 O O . ARG A 1 74 ? 7.686 -0.670 0.579 1.00 98.19 74 ARG A O 1
ATOM 597 N N . TYR A 1 75 ? 8.285 -0.105 -1.516 1.00 97.94 75 TYR A N 1
ATOM 598 C CA . TYR A 1 75 ? 8.204 -1.468 -2.039 1.00 97.94 75 TYR A CA 1
ATOM 599 C C . TYR A 1 75 ? 9.069 -2.436 -1.224 1.00 97.94 75 TYR A C 1
ATOM 601 O O . TYR A 1 75 ? 8.556 -3.439 -0.733 1.00 97.94 75 TYR A O 1
ATOM 609 N N . GLU A 1 76 ? 10.346 -2.111 -1.008 1.00 98.25 76 GLU A N 1
ATOM 610 C CA . GLU A 1 76 ? 11.252 -2.968 -0.240 1.00 98.25 76 GLU A CA 1
ATOM 611 C C . GLU A 1 76 ? 10.802 -3.112 1.221 1.00 98.25 76 GLU A C 1
ATOM 613 O O . GLU A 1 76 ? 10.771 -4.226 1.738 1.00 98.25 76 GLU A O 1
ATOM 618 N N . PHE A 1 77 ? 10.380 -2.028 1.883 1.00 98.50 77 PHE A N 1
ATOM 619 C CA . PHE A 1 77 ? 9.884 -2.096 3.261 1.00 98.50 77 PHE A CA 1
ATOM 620 C C . PHE A 1 77 ? 8.668 -3.011 3.388 1.00 98.50 77 PHE A C 1
ATOM 622 O O . PHE A 1 77 ? 8.653 -3.905 4.235 1.00 98.50 77 PHE A O 1
ATOM 629 N N . TYR A 1 78 ? 7.661 -2.836 2.535 1.00 98.38 78 TYR A N 1
ATOM 630 C CA . TYR A 1 78 ? 6.457 -3.661 2.576 1.00 98.38 78 TYR A CA 1
ATOM 631 C C . TYR A 1 78 ? 6.731 -5.104 2.150 1.00 98.38 78 TYR A C 1
ATOM 633 O O . TYR A 1 78 ? 6.140 -6.022 2.710 1.00 98.38 78 TYR A O 1
ATOM 641 N N . ARG A 1 79 ? 7.703 -5.337 1.261 1.00 98.00 79 ARG A N 1
ATOM 642 C CA . ARG A 1 79 ? 8.160 -6.686 0.904 1.00 98.00 79 ARG A CA 1
ATOM 643 C C . ARG A 1 79 ? 8.744 -7.463 2.081 1.00 98.00 79 ARG A C 1
ATOM 645 O O . ARG A 1 79 ? 8.627 -8.684 2.110 1.00 98.00 79 ARG A O 1
ATOM 652 N N . PHE A 1 80 ? 9.348 -6.776 3.047 1.00 98.19 80 PHE A N 1
ATOM 653 C CA . PHE A 1 80 ? 9.898 -7.404 4.250 1.00 98.19 80 PHE A CA 1
ATOM 654 C C . PHE A 1 80 ? 8.945 -7.425 5.452 1.00 98.19 80 PHE A C 1
ATOM 656 O O . PHE A 1 80 ? 9.237 -8.116 6.429 1.00 98.19 80 PHE A O 1
ATOM 663 N N . THR A 1 81 ? 7.849 -6.663 5.422 1.00 98.12 81 THR A N 1
ATOM 664 C CA . THR A 1 81 ? 6.988 -6.456 6.601 1.00 98.12 81 THR A CA 1
ATOM 665 C C . THR A 1 81 ? 5.565 -6.966 6.438 1.00 98.12 81 THR A C 1
ATOM 667 O O . THR A 1 81 ? 4.990 -7.424 7.425 1.00 98.12 81 THR A O 1
ATOM 670 N N . LEU A 1 82 ? 4.997 -6.919 5.230 1.00 98.44 82 LEU A N 1
ATOM 671 C CA . LEU A 1 82 ? 3.678 -7.484 4.964 1.00 98.44 82 LEU A CA 1
ATOM 672 C C . LEU A 1 82 ? 3.721 -9.015 4.998 1.00 98.44 82 LEU A C 1
ATOM 674 O O . LEU A 1 82 ? 4.770 -9.629 4.801 1.00 98.44 82 LEU A O 1
ATOM 678 N N . ARG A 1 83 ? 2.557 -9.640 5.201 1.00 97.94 83 ARG A N 1
ATOM 679 C CA . ARG A 1 83 ? 2.408 -11.103 5.153 1.00 97.94 83 ARG A CA 1
ATOM 680 C C . ARG A 1 83 ? 2.886 -11.677 3.817 1.00 97.94 83 ARG A C 1
ATOM 682 O O . ARG A 1 83 ? 3.531 -12.721 3.810 1.00 97.94 83 ARG A O 1
ATOM 689 N N . ALA A 1 84 ? 2.582 -10.997 2.712 1.00 98.44 84 ALA A N 1
ATOM 690 C CA . ALA A 1 84 ? 3.163 -11.267 1.401 1.00 98.44 84 ALA A CA 1
ATOM 691 C C . ALA A 1 84 ? 3.150 -10.000 0.534 1.00 98.44 84 ALA A C 1
ATOM 693 O O . ALA A 1 84 ? 2.210 -9.209 0.597 1.00 98.44 84 ALA A O 1
ATOM 694 N N . CYS A 1 85 ? 4.172 -9.832 -0.301 1.00 98.44 85 CYS A N 1
ATOM 695 C CA . CYS A 1 85 ? 4.229 -8.790 -1.322 1.00 98.44 85 CYS A CA 1
ATOM 696 C C . CYS A 1 85 ? 4.901 -9.378 -2.565 1.00 98.44 85 CYS A C 1
ATOM 698 O O . CYS A 1 85 ? 6.049 -9.832 -2.490 1.00 98.44 85 CYS A O 1
ATOM 700 N N . GLY A 1 86 ? 4.166 -9.413 -3.674 1.00 97.88 86 GLY A N 1
ATOM 701 C CA . GLY A 1 86 ? 4.629 -9.937 -4.950 1.00 97.88 86 GLY A CA 1
ATOM 702 C C . GLY A 1 86 ? 5.695 -9.067 -5.612 1.00 97.88 86 GLY A C 1
ATOM 703 O O . GLY A 1 86 ? 6.267 -8.140 -5.037 1.00 97.88 86 GLY A O 1
ATOM 704 N N . GLN A 1 87 ? 5.987 -9.387 -6.862 1.00 95.44 87 GLN A N 1
ATOM 705 C CA . GLN A 1 87 ? 6.898 -8.649 -7.718 1.00 95.44 87 GLN A CA 1
ATOM 706 C C . GLN A 1 87 ? 6.185 -7.487 -8.412 1.00 95.44 87 GLN A C 1
ATOM 708 O O . GLN A 1 87 ? 4.986 -7.525 -8.681 1.00 95.44 87 GLN A O 1
ATOM 713 N N . ASN A 1 88 ? 6.955 -6.462 -8.789 1.00 94.88 88 ASN A N 1
ATOM 714 C CA . ASN A 1 88 ? 6.461 -5.328 -9.579 1.00 94.88 88 ASN A CA 1
ATOM 715 C C . ASN A 1 88 ? 5.286 -4.574 -8.923 1.00 94.88 88 ASN A C 1
ATOM 717 O O . ASN A 1 88 ? 4.360 -4.134 -9.609 1.00 94.88 88 ASN A O 1
ATOM 721 N N . VAL A 1 89 ? 5.339 -4.437 -7.597 1.00 96.81 89 VAL A N 1
ATOM 722 C CA . VAL A 1 89 ? 4.361 -3.688 -6.806 1.00 96.81 89 VAL A CA 1
ATOM 723 C C . VAL A 1 89 ? 4.822 -2.239 -6.665 1.00 96.81 89 VAL A C 1
ATOM 725 O O . VAL A 1 89 ? 5.937 -1.967 -6.220 1.00 96.81 89 VAL A O 1
ATOM 728 N N . MET A 1 90 ? 3.960 -1.296 -7.034 1.00 96.19 90 MET A N 1
ATOM 729 C CA . MET A 1 90 ? 4.199 0.137 -6.872 1.00 96.19 90 MET A CA 1
ATOM 730 C C . MET A 1 90 ? 3.281 0.689 -5.791 1.00 96.19 90 MET A C 1
ATOM 732 O O . MET A 1 90 ? 2.073 0.488 -5.841 1.00 96.19 90 MET A O 1
ATOM 736 N N . ILE A 1 91 ? 3.861 1.390 -4.815 1.00 97.62 91 ILE A N 1
ATOM 737 C CA . ILE A 1 91 ? 3.121 1.972 -3.692 1.00 97.62 91 ILE A CA 1
ATOM 738 C C . ILE A 1 91 ? 3.348 3.479 -3.697 1.00 97.62 91 ILE A C 1
ATOM 740 O O . ILE A 1 91 ? 4.470 3.963 -3.497 1.00 97.62 91 ILE A O 1
ATOM 744 N N . GLY A 1 92 ? 2.269 4.213 -3.956 1.00 96.44 92 GLY A N 1
ATOM 745 C CA . GLY A 1 92 ? 2.260 5.660 -4.073 1.00 96.44 92 GLY A CA 1
ATOM 746 C C . GLY A 1 92 ? 2.693 6.374 -2.794 1.00 96.44 92 GLY A C 1
ATOM 747 O O . GLY A 1 92 ? 2.678 5.833 -1.688 1.00 96.44 92 GLY A O 1
ATOM 748 N N . PHE A 1 93 ? 3.125 7.618 -2.964 1.00 97.69 93 PHE A N 1
ATOM 749 C CA . PHE A 1 93 ? 3.463 8.521 -1.868 1.00 97.69 93 PHE A CA 1
ATOM 750 C C . PHE A 1 93 ? 2.297 8.673 -0.880 1.00 97.69 93 PHE A C 1
ATOM 752 O O . PHE A 1 93 ? 1.140 8.634 -1.276 1.00 97.69 93 PHE A O 1
ATOM 759 N N . GLY A 1 94 ? 2.566 8.835 0.414 1.00 97.12 94 GLY A N 1
ATOM 760 C CA . GLY A 1 94 ? 1.499 9.027 1.404 1.00 97.12 94 GLY A CA 1
ATOM 761 C C . GLY A 1 94 ? 0.604 7.804 1.660 1.00 97.12 94 GLY A C 1
ATOM 762 O O . GLY A 1 94 ? -0.305 7.898 2.481 1.00 97.12 94 GLY A O 1
ATOM 763 N N . THR A 1 95 ? 0.832 6.670 0.990 1.00 97.75 95 THR A N 1
ATOM 764 C CA . THR A 1 95 ? 0.061 5.442 1.211 1.00 97.75 95 THR A CA 1
ATOM 765 C C . THR A 1 95 ? 0.544 4.698 2.446 1.00 97.75 95 THR A C 1
ATOM 767 O O . THR A 1 95 ? 1.744 4.464 2.621 1.00 97.75 95 THR A O 1
ATOM 770 N N . VAL A 1 96 ? -0.411 4.297 3.284 1.00 98.00 96 VAL A N 1
ATOM 771 C CA . VAL A 1 96 ? -0.160 3.661 4.578 1.00 98.00 96 VAL A CA 1
ATOM 772 C C . VAL A 1 96 ? -0.948 2.362 4.738 1.00 98.00 96 VAL A C 1
ATOM 774 O O . VAL A 1 96 ? -2.163 2.322 4.532 1.00 98.00 96 VAL A O 1
ATOM 777 N N . PHE A 1 97 ? -0.250 1.309 5.159 1.00 98.38 97 PHE A N 1
ATOM 778 C CA . PHE A 1 97 ? -0.832 0.073 5.678 1.00 98.38 97 PHE A CA 1
ATOM 779 C C . PHE A 1 97 ? -0.885 0.148 7.206 1.00 98.38 97 PHE A C 1
ATOM 781 O O . PHE A 1 97 ? 0.134 0.375 7.856 1.00 98.38 97 PHE A O 1
ATOM 788 N N . LEU A 1 98 ? -2.065 -0.039 7.794 1.00 96.69 98 LEU A N 1
ATOM 789 C CA . LEU A 1 98 ? -2.237 -0.005 9.249 1.00 96.69 98 LEU A CA 1
ATOM 790 C C . LEU A 1 98 ? -1.842 -1.321 9.915 1.00 96.69 98 LEU A C 1
ATOM 792 O O . LEU A 1 98 ? -1.424 -1.321 11.069 1.00 96.69 98 LEU A O 1
ATOM 796 N N . TYR A 1 99 ? -1.959 -2.427 9.183 1.00 95.62 99 TYR A N 1
ATOM 797 C CA . TYR A 1 99 ? -1.663 -3.764 9.678 1.00 95.62 99 TYR A CA 1
ATOM 798 C C . TYR A 1 99 ? -0.667 -4.459 8.755 1.00 95.62 99 TYR A C 1
ATOM 800 O O . TYR A 1 99 ? -0.736 -4.326 7.534 1.00 95.62 99 TYR A O 1
ATOM 808 N N . ARG A 1 100 ? 0.234 -5.244 9.351 1.00 96.00 100 ARG A N 1
ATOM 809 C CA . ARG A 1 100 ? 1.191 -6.096 8.625 1.00 96.00 100 ARG A CA 1
ATOM 810 C C . ARG A 1 100 ? 0.533 -7.324 7.987 1.00 96.00 100 ARG A C 1
ATOM 812 O O . ARG A 1 100 ? 1.054 -7.894 7.033 1.00 96.00 100 ARG A O 1
ATOM 819 N N . ASP A 1 101 ? -0.614 -7.744 8.521 1.00 96.50 101 ASP A N 1
ATOM 820 C CA . ASP A 1 101 ? -1.379 -8.896 8.039 1.00 96.50 101 ASP A CA 1
ATOM 821 C C . ASP A 1 101 ? -2.214 -8.537 6.798 1.00 96.50 101 ASP A C 1
ATOM 823 O O . ASP A 1 101 ? -3.444 -8.455 6.837 1.00 96.50 101 ASP A O 1
ATOM 827 N N . VAL A 1 102 ? -1.495 -8.272 5.707 1.00 98.12 102 VAL A N 1
ATOM 828 C CA . VAL A 1 102 ? -1.998 -7.920 4.377 1.00 98.12 102 VAL A CA 1
ATOM 829 C C . VAL A 1 102 ? -1.152 -8.640 3.329 1.00 98.12 102 VAL A C 1
ATOM 831 O O . VAL A 1 102 ? 0.061 -8.776 3.493 1.00 98.12 102 VAL A O 1
ATOM 834 N N . GLN A 1 103 ? -1.791 -9.126 2.269 1.00 98.62 103 GLN A N 1
ATOM 835 C CA . GLN A 1 103 ? -1.133 -9.695 1.095 1.00 98.62 103 GLN A CA 1
ATOM 836 C C . GLN A 1 103 ? -1.306 -8.784 -0.112 1.00 98.62 103 GLN A C 1
ATOM 838 O O . GLN A 1 103 ? -2.390 -8.257 -0.350 1.00 98.62 103 GLN A O 1
ATOM 843 N N . VAL A 1 104 ? -0.243 -8.647 -0.896 1.00 98.75 104 VAL A N 1
ATOM 844 C CA . VAL A 1 104 ? -0.265 -7.973 -2.194 1.00 98.75 104 VAL A CA 1
ATOM 845 C C . VAL A 1 104 ? 0.305 -8.927 -3.240 1.00 98.75 104 VAL A C 1
ATOM 847 O O . VAL A 1 104 ? 1.414 -9.431 -3.057 1.00 98.75 104 VAL A O 1
ATOM 850 N N . GLY A 1 105 ? -0.454 -9.194 -4.304 1.00 98.62 105 GLY A N 1
ATOM 851 C CA . GLY A 1 105 ? -0.048 -10.038 -5.428 1.00 98.62 105 GLY A CA 1
ATOM 852 C C . GLY A 1 105 ? 1.010 -9.400 -6.331 1.00 98.62 105 GLY A C 1
ATOM 853 O O . GLY A 1 105 ? 1.630 -8.389 -5.992 1.00 98.62 105 GLY A O 1
ATOM 854 N N . ASP A 1 106 ? 1.223 -10.000 -7.499 1.00 97.69 106 ASP A N 1
ATOM 855 C CA . ASP A 1 106 ? 2.163 -9.494 -8.497 1.00 97.69 106 ASP A CA 1
ATOM 856 C C . ASP A 1 106 ? 1.535 -8.373 -9.334 1.00 97.69 106 ASP A C 1
ATOM 858 O O . ASP A 1 106 ? 0.330 -8.346 -9.576 1.00 97.69 106 ASP A O 1
ATOM 862 N N . HIS A 1 107 ? 2.361 -7.461 -9.848 1.00 96.69 107 HIS A N 1
ATOM 863 C CA . HIS A 1 107 ? 1.924 -6.443 -10.808 1.00 96.69 107 HIS A CA 1
ATOM 864 C C . HIS A 1 107 ? 0.816 -5.515 -10.269 1.00 96.69 107 HIS A C 1
ATOM 866 O O . HIS A 1 107 ? -0.112 -5.158 -10.989 1.00 96.69 107 HIS A O 1
ATOM 872 N N . VAL A 1 108 ? 0.925 -5.097 -9.007 1.00 97.75 108 VAL A N 1
ATOM 873 C CA . VAL A 1 108 ? -0.055 -4.211 -8.359 1.00 97.75 108 VAL A CA 1
ATOM 874 C C . VAL A 1 108 ? 0.398 -2.747 -8.406 1.00 97.75 108 VAL A C 1
ATOM 876 O O . VAL A 1 108 ? 1.559 -2.433 -8.134 1.00 97.75 108 VAL A O 1
ATOM 879 N N . LEU A 1 109 ? -0.520 -1.829 -8.712 1.00 96.88 109 LEU A N 1
ATOM 880 C CA . LEU A 1 109 ? -0.334 -0.385 -8.548 1.00 96.88 109 LEU A CA 1
ATOM 881 C C . LEU A 1 109 ? -1.274 0.119 -7.455 1.00 96.88 109 LEU A C 1
ATOM 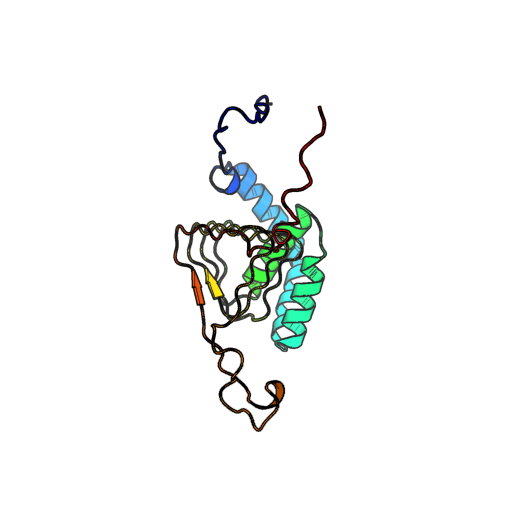883 O O . LEU A 1 109 ? -2.493 0.183 -7.631 1.00 96.88 109 LEU A O 1
ATOM 887 N N . ILE A 1 110 ? -0.690 0.535 -6.336 1.00 97.50 110 ILE A N 1
ATOM 888 C CA . ILE A 1 110 ? -1.393 1.237 -5.270 1.00 97.50 110 ILE A CA 1
ATOM 889 C C . ILE A 1 110 ? -1.125 2.737 -5.410 1.00 97.50 110 ILE A C 1
ATOM 891 O O . ILE A 1 110 ? 0.027 3.156 -5.278 1.00 97.50 110 ILE A O 1
ATOM 895 N N . GLY A 1 111 ? -2.167 3.531 -5.675 1.00 95.56 111 GLY A N 1
ATOM 896 C CA . GLY A 1 111 ? -2.072 4.985 -5.845 1.00 95.56 111 GLY A CA 1
ATOM 897 C C . GLY A 1 111 ? -1.560 5.696 -4.590 1.00 95.56 111 GLY A C 1
ATOM 898 O O . GLY A 1 111 ? -1.387 5.079 -3.534 1.00 95.56 111 GLY A O 1
ATOM 899 N N . MET A 1 112 ? -1.272 6.991 -4.688 1.00 95.88 112 MET A N 1
ATOM 900 C CA . MET A 1 112 ? -0.869 7.832 -3.557 1.00 95.88 112 MET A CA 1
ATOM 901 C C . MET A 1 112 ? -2.033 8.032 -2.579 1.00 95.88 112 MET A C 1
ATOM 903 O O . MET A 1 112 ? -3.213 8.003 -2.929 1.00 95.88 112 MET A O 1
ATOM 907 N N . TYR A 1 113 ? -1.677 8.284 -1.322 1.00 96.25 113 TYR A N 1
ATOM 908 C CA . TYR A 1 113 ? -2.592 8.625 -0.232 1.00 96.25 113 TYR A CA 1
ATOM 909 C C . TYR A 1 113 ? -3.665 7.577 0.076 1.00 96.25 113 TYR A C 1
ATOM 911 O O . TYR A 1 113 ? -4.707 7.917 0.645 1.00 96.25 113 TYR A O 1
ATOM 919 N N . ASN A 1 114 ? -3.417 6.310 -0.250 1.00 97.31 114 ASN A N 1
ATOM 920 C CA . ASN A 1 114 ? -4.319 5.222 0.104 1.00 97.31 114 ASN A CA 1
ATOM 921 C C . ASN A 1 114 ? -4.164 4.846 1.583 1.00 97.31 114 ASN A C 1
ATOM 923 O O . ASN A 1 114 ? -3.070 4.875 2.146 1.00 97.31 114 ASN A O 1
ATOM 927 N N . THR A 1 115 ? -5.271 4.468 2.221 1.00 96.94 115 THR A N 1
ATOM 928 C CA . THR A 1 115 ? -5.263 3.909 3.583 1.00 96.94 115 THR A CA 1
ATOM 929 C C . THR A 1 115 ? -5.751 2.479 3.534 1.00 96.94 115 THR A C 1
ATOM 931 O O . THR A 1 115 ? -6.868 2.223 3.081 1.00 96.94 115 THR A O 1
ATOM 934 N N . ILE A 1 116 ? -4.914 1.559 4.003 1.00 97.56 116 ILE A N 1
ATOM 935 C CA . ILE A 1 116 ? -5.128 0.122 3.862 1.00 97.56 116 ILE A CA 1
ATOM 936 C C . ILE A 1 116 ? -5.172 -0.519 5.248 1.00 97.56 116 ILE A C 1
ATOM 938 O O . ILE A 1 116 ? -4.195 -0.472 5.992 1.00 97.56 116 ILE A O 1
ATOM 942 N N . HIS A 1 117 ? -6.318 -1.102 5.602 1.00 96.62 117 HIS A N 1
ATOM 943 C CA . HIS A 1 117 ? -6.476 -1.925 6.800 1.00 96.62 117 HIS A CA 1
ATOM 944 C C . HIS A 1 117 ? -6.290 -3.412 6.435 1.00 96.62 117 HIS A C 1
ATOM 946 O O . HIS A 1 117 ? -5.394 -3.738 5.664 1.00 96.62 117 HIS A O 1
ATOM 952 N N . HIS A 1 118 ? -7.108 -4.330 6.966 1.00 95.81 118 HIS A N 1
ATOM 953 C CA . HIS A 1 118 ? -7.084 -5.740 6.570 1.00 95.81 118 HIS A CA 1
ATOM 954 C C . HIS A 1 118 ? -7.708 -5.911 5.180 1.00 95.81 118 HIS A C 1
ATOM 956 O O . HIS A 1 118 ? -8.873 -6.285 5.058 1.00 95.81 118 HIS A O 1
ATOM 962 N N . CYS A 1 119 ? -6.942 -5.615 4.133 1.00 97.44 119 CYS A N 1
ATOM 963 C CA . CYS A 1 119 ? -7.354 -5.765 2.744 1.00 97.44 119 CYS A CA 1
ATOM 964 C C . CYS A 1 119 ? -6.254 -6.465 1.951 1.00 97.44 119 CYS A C 1
ATOM 966 O O . CYS A 1 119 ? -5.178 -5.899 1.797 1.00 97.44 119 CYS A O 1
ATOM 968 N N . ASP A 1 120 ? -6.529 -7.666 1.452 1.00 98.38 120 ASP A N 1
ATOM 969 C CA . ASP A 1 120 ? -5.632 -8.379 0.543 1.00 98.38 120 ASP A CA 1
ATOM 970 C C . ASP A 1 120 ? -5.902 -7.942 -0.907 1.00 98.38 120 ASP A C 1
ATOM 972 O O . ASP A 1 120 ? -7.048 -7.681 -1.282 1.00 98.38 120 ASP A O 1
ATOM 976 N N . PHE A 1 121 ? -4.850 -7.882 -1.721 1.00 98.62 121 PHE A N 1
ATOM 977 C CA . PHE A 1 121 ? -4.902 -7.532 -3.140 1.00 98.62 121 PHE A CA 1
ATOM 978 C C . PHE A 1 121 ? -4.353 -8.687 -3.980 1.00 98.62 121 PHE A C 1
ATOM 980 O O . PHE A 1 121 ? -3.238 -9.153 -3.732 1.00 98.62 121 PHE A O 1
ATOM 987 N N . GLY A 1 122 ? -5.117 -9.124 -4.980 1.00 98.62 122 GLY A N 1
ATOM 988 C CA . GLY A 1 122 ? -4.687 -10.075 -6.002 1.00 98.62 122 GLY A CA 1
ATOM 989 C C . GLY A 1 122 ? -3.625 -9.500 -6.942 1.00 98.62 122 GLY A C 1
ATOM 990 O O . GLY A 1 122 ? -3.063 -8.430 -6.703 1.00 98.62 122 GLY A O 1
ATOM 991 N N . SER A 1 123 ? -3.340 -10.217 -8.027 1.00 98.38 123 SER A N 1
ATOM 992 C CA . SER A 1 123 ? -2.380 -9.759 -9.038 1.00 98.38 123 SER A CA 1
ATOM 993 C C . SER A 1 123 ? -3.048 -8.850 -10.071 1.00 98.38 123 SER A C 1
ATOM 995 O O . SER A 1 123 ? -4.250 -8.948 -10.296 1.00 98.38 123 SER A O 1
ATOM 997 N N . TYR A 1 124 ? -2.281 -7.975 -10.723 1.00 97.06 124 TYR A N 1
ATOM 998 C CA . TYR A 1 124 ? -2.800 -7.022 -11.721 1.00 97.06 124 TYR A CA 1
ATOM 999 C C . TYR A 1 124 ? -3.884 -6.079 -11.175 1.00 97.06 124 TYR A C 1
ATOM 1001 O O . TYR A 1 124 ? -4.773 -5.643 -11.901 1.00 97.06 124 TYR A O 1
ATOM 1009 N N . VAL A 1 125 ? -3.817 -5.753 -9.883 1.00 97.75 125 VAL A N 1
ATOM 1010 C CA . VAL A 1 125 ? -4.737 -4.793 -9.272 1.00 97.75 125 VAL A CA 1
ATOM 1011 C C . VAL A 1 125 ? -4.230 -3.370 -9.469 1.00 97.75 125 VAL A C 1
ATOM 1013 O O . VAL A 1 125 ? -3.073 -3.054 -9.184 1.00 97.75 125 VAL A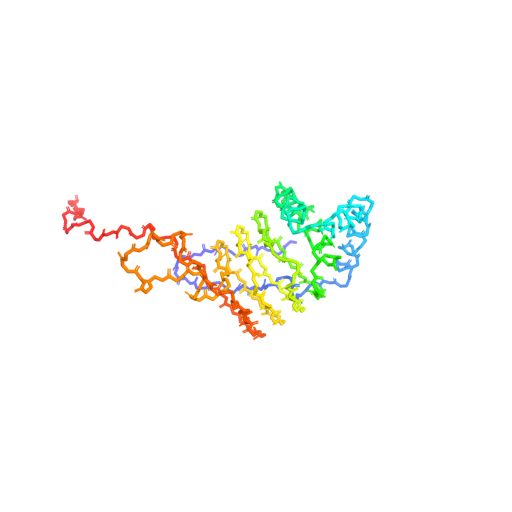 O 1
ATOM 1016 N N . LEU A 1 126 ? -5.126 -2.491 -9.900 1.00 96.56 126 LEU A N 1
ATOM 1017 C CA . LEU A 1 126 ? -4.902 -1.057 -9.992 1.00 96.56 126 LEU A CA 1
ATOM 1018 C C . LEU A 1 126 ? -5.810 -0.351 -8.989 1.00 96.56 126 LEU A C 1
ATOM 1020 O O . LEU A 1 126 ? -7.017 -0.565 -8.976 1.00 96.56 126 LEU A O 1
ATOM 1024 N N . THR A 1 127 ? -5.265 0.542 -8.176 1.00 97.06 127 THR A N 1
ATOM 1025 C CA . THR A 1 127 ? -6.076 1.441 -7.345 1.00 97.06 127 THR A CA 1
ATOM 1026 C C . THR A 1 127 ? -5.787 2.876 -7.736 1.00 97.06 127 THR A C 1
ATOM 1028 O O . THR A 1 127 ? -4.639 3.232 -8.007 1.00 97.06 127 THR A O 1
ATOM 1031 N N . ALA A 1 128 ? -6.817 3.707 -7.736 1.00 95.44 128 ALA A N 1
ATOM 1032 C CA . ALA A 1 128 ? -6.639 5.137 -7.830 1.00 95.44 128 ALA A CA 1
ATOM 1033 C C . ALA A 1 128 ? -6.050 5.718 -6.534 1.00 95.44 128 ALA A C 1
ATOM 1035 O O . ALA A 1 128 ? -5.901 5.050 -5.507 1.00 95.44 128 ALA A O 1
ATOM 1036 N N . GLU A 1 129 ? -5.761 7.006 -6.610 1.00 93.81 129 GLU A N 1
ATOM 1037 C CA . GLU A 1 129 ? -5.318 7.858 -5.517 1.00 93.81 129 GLU A CA 1
ATOM 1038 C C . GLU A 1 129 ? -6.432 8.044 -4.464 1.00 93.81 129 GLU A C 1
ATOM 1040 O O . GLU A 1 129 ? -7.608 8.191 -4.804 1.00 93.81 129 GLU A O 1
ATOM 1045 N N . GLY A 1 130 ? -6.083 8.089 -3.176 1.00 94.56 130 GLY A N 1
ATOM 1046 C CA . GLY A 1 130 ? -7.021 8.395 -2.088 1.00 94.56 130 GLY A CA 1
ATOM 1047 C C . GLY A 1 130 ? -8.064 7.309 -1.774 1.00 94.56 130 GLY A C 1
ATOM 1048 O O . GLY A 1 130 ? -9.099 7.600 -1.164 1.00 94.56 130 GLY A O 1
ATOM 1049 N N . CYS A 1 131 ? -7.825 6.059 -2.168 1.00 95.69 131 CYS A N 1
ATOM 1050 C CA . CYS A 1 131 ? -8.678 4.925 -1.816 1.00 95.69 131 CYS A CA 1
ATOM 1051 C C . CYS A 1 131 ? -8.605 4.593 -0.311 1.00 95.69 131 CYS A C 1
ATOM 1053 O O . CYS A 1 131 ? -7.538 4.654 0.312 1.00 95.69 131 CYS A O 1
ATOM 1055 N N . ARG A 1 132 ? -9.740 4.208 0.290 1.00 94.75 132 ARG A N 1
ATOM 1056 C CA . ARG A 1 132 ? -9.832 3.775 1.697 1.00 94.75 132 ARG A CA 1
ATOM 1057 C C . ARG A 1 132 ? -10.344 2.336 1.782 1.00 94.75 132 ARG A C 1
ATOM 1059 O O . ARG A 1 132 ? -11.516 2.077 1.532 1.00 94.75 132 ARG A O 1
ATOM 1066 N N . PHE A 1 133 ? -9.477 1.415 2.188 1.00 94.81 133 PHE A N 1
ATOM 1067 C CA . PHE A 1 133 ? -9.797 -0.001 2.370 1.00 94.81 133 PHE A CA 1
ATOM 1068 C C . PHE A 1 133 ? -9.913 -0.306 3.866 1.00 94.81 133 PHE A C 1
ATOM 1070 O O . PHE A 1 133 ? -8.951 -0.733 4.504 1.00 94.81 133 PHE A O 1
ATOM 1077 N N . LEU A 1 134 ? -11.079 -0.010 4.443 1.00 92.00 134 LEU A N 1
ATOM 1078 C CA . LEU A 1 134 ? -11.368 -0.193 5.872 1.00 92.00 134 LEU A CA 1
ATOM 1079 C C . LEU A 1 134 ? -11.811 -1.635 6.139 1.00 92.00 134 LEU A C 1
ATOM 1081 O O . LEU A 1 134 ? -12.462 -2.204 5.277 1.00 92.00 134 LEU A O 1
ATOM 1085 N N . SER A 1 135 ? -11.496 -2.218 7.301 1.00 92.44 135 SER A N 1
ATOM 1086 C CA . SER A 1 135 ? -11.741 -3.635 7.659 1.00 92.44 135 SER A CA 1
ATOM 1087 C C . SER A 1 135 ? -13.228 -4.050 7.751 1.00 92.44 135 SER A C 1
ATOM 1089 O O . SER A 1 135 ? -13.685 -4.551 8.779 1.00 92.44 135 SER A O 1
ATOM 1091 N N . GLY A 1 136 ? -13.994 -3.875 6.679 1.00 86.00 136 GLY A N 1
ATOM 1092 C CA . GLY A 1 136 ? -15.407 -4.205 6.563 1.00 86.00 136 GLY A CA 1
ATOM 1093 C C . GLY A 1 136 ? -16.370 -3.167 7.161 1.00 86.00 136 GLY A C 1
ATOM 1094 O O . GLY A 1 136 ? -15.969 -2.273 7.903 1.00 86.00 136 GLY A O 1
ATOM 1095 N N . PRO A 1 137 ? -17.674 -3.296 6.859 1.00 85.44 137 PRO A N 1
ATOM 1096 C CA . PRO A 1 137 ? -18.703 -2.340 7.282 1.00 85.44 137 PRO A CA 1
ATOM 1097 C C . PRO A 1 137 ? -19.059 -2.426 8.774 1.00 85.44 137 PRO A C 1
ATOM 1099 O O . PRO A 1 137 ? -19.600 -1.479 9.326 1.00 85.44 137 PRO A O 1
ATOM 1102 N N . ALA A 1 138 ? -18.749 -3.542 9.440 1.00 88.25 138 ALA A N 1
ATOM 1103 C CA . ALA A 1 138 ? -19.045 -3.756 10.860 1.00 88.25 138 ALA A CA 1
ATOM 1104 C C . ALA A 1 138 ? -17.945 -3.217 11.796 1.00 88.25 138 ALA A C 1
ATOM 1106 O O . ALA A 1 138 ? -17.882 -3.612 12.959 1.00 88.25 138 ALA A O 1
ATOM 1107 N N . TYR A 1 139 ? -17.064 -2.346 11.292 1.00 89.88 139 TYR A N 1
ATOM 1108 C CA . TYR A 1 139 ? -15.921 -1.821 12.040 1.00 89.88 139 TYR A CA 1
ATOM 1109 C C . TYR A 1 139 ? -16.345 -1.034 13.294 1.00 89.88 139 TYR A C 1
ATOM 1111 O O . TYR A 1 139 ? -15.635 -1.041 14.297 1.00 89.88 139 TYR A O 1
ATOM 1119 N N . HIS A 1 140 ? -17.540 -0.443 13.280 1.00 93.38 140 HIS A N 1
ATOM 1120 C CA . HIS A 1 140 ? -18.176 0.145 14.455 1.00 93.38 140 HIS A CA 1
ATOM 1121 C C . HIS A 1 140 ? -19.578 -0.437 14.629 1.00 93.38 140 HIS A C 1
ATOM 1123 O O . HIS A 1 140 ? -20.350 -0.500 13.670 1.00 93.38 140 HIS A O 1
ATOM 1129 N N . ASN A 1 141 ? -19.899 -0.866 15.848 1.00 94.50 141 ASN A N 1
ATOM 1130 C CA . ASN A 1 141 ? -21.265 -1.199 16.233 1.00 94.50 141 ASN A CA 1
ATOM 1131 C C . ASN A 1 141 ? -22.062 0.097 16.442 1.00 94.50 141 ASN A C 1
ATOM 1133 O O . ASN A 1 141 ? -21.515 1.094 16.914 1.00 94.50 141 ASN A O 1
ATOM 1137 N N . PHE A 1 142 ? -23.339 0.079 16.072 1.00 94.69 142 PHE A N 1
ATOM 1138 C CA . PHE A 1 142 ? -24.236 1.239 16.160 1.00 94.69 142 PHE A CA 1
ATOM 1139 C C . PHE A 1 142 ? -25.664 0.851 16.576 1.00 94.69 142 PHE A C 1
ATOM 1141 O O . PHE A 1 142 ? -26.589 1.650 16.459 1.00 94.69 142 PHE A O 1
ATOM 1148 N N . ASP A 1 143 ? -25.862 -0.387 17.026 1.00 94.81 143 ASP A N 1
ATOM 1149 C CA . ASP A 1 143 ? -27.165 -0.960 17.357 1.00 94.81 143 ASP A CA 1
ATOM 1150 C C . ASP A 1 143 ? -27.742 -0.430 18.677 1.00 94.81 143 ASP A C 1
ATOM 1152 O O . ASP A 1 143 ? -28.962 -0.396 18.840 1.00 94.81 143 ASP A O 1
ATOM 1156 N N . ARG A 1 144 ? -26.894 0.026 19.608 1.00 96.00 144 ARG A N 1
ATOM 1157 C CA . ARG A 1 144 ? -27.342 0.555 20.900 1.00 96.00 144 ARG A CA 1
ATOM 1158 C C . ARG A 1 144 ? -27.522 2.065 20.865 1.00 96.00 144 ARG A C 1
ATOM 1160 O O . ARG A 1 144 ? -26.597 2.809 20.554 1.00 96.00 144 ARG A O 1
ATOM 1167 N N . THR A 1 145 ? -28.698 2.534 21.268 1.00 96.19 145 THR A N 1
ATOM 1168 C CA . THR A 1 145 ? -29.013 3.969 21.379 1.00 96.19 145 THR A CA 1
ATOM 1169 C C . THR A 1 145 ? -28.737 4.541 22.771 1.00 96.19 145 THR A C 1
ATOM 1171 O O . THR A 1 145 ? -28.819 5.749 22.964 1.00 96.19 145 THR A O 1
ATOM 1174 N N . ASP A 1 146 ? -28.423 3.687 23.746 1.00 96.75 146 ASP A N 1
ATOM 1175 C CA . ASP A 1 146 ? -28.214 4.031 25.156 1.00 96.75 146 ASP A CA 1
ATOM 1176 C C . ASP A 1 146 ? -26.728 4.088 25.569 1.00 96.75 146 ASP A C 1
ATOM 1178 O O . ASP A 1 146 ? -26.409 4.475 26.691 1.00 96.75 146 ASP A O 1
ATOM 1182 N N . VAL A 1 147 ? -25.807 3.737 24.664 1.00 96.00 147 VAL A N 1
ATOM 1183 C CA . VAL A 1 147 ? -24.349 3.788 24.868 1.00 96.00 147 VAL A CA 1
ATOM 1184 C C . VAL A 1 147 ? -23.710 4.575 23.720 1.00 96.00 147 VAL A C 1
ATOM 1186 O O . VAL A 1 147 ? -24.035 4.308 22.566 1.00 96.00 147 VAL A O 1
ATOM 1189 N N . PRO A 1 148 ? -22.775 5.512 23.965 1.00 96.06 148 PRO A N 1
ATOM 1190 C CA . PRO A 1 148 ? -22.060 6.199 22.888 1.00 96.06 148 PRO A CA 1
ATOM 1191 C C . PRO A 1 148 ? -21.362 5.221 21.934 1.00 96.06 148 PRO A C 1
ATOM 1193 O O . PRO A 1 148 ? -20.713 4.284 22.391 1.00 96.06 148 PRO A O 1
ATOM 1196 N N . MET A 1 149 ? -21.421 5.472 20.620 1.00 94.50 149 MET A N 1
ATOM 1197 C CA . MET A 1 149 ? -20.857 4.592 19.576 1.00 94.50 149 MET A CA 1
ATOM 1198 C C . MET A 1 149 ? -19.392 4.193 19.835 1.00 94.50 149 MET A C 1
ATOM 1200 O O . MET A 1 149 ? -19.014 3.042 19.635 1.00 94.50 149 MET A O 1
ATOM 1204 N N . ALA A 1 150 ? -18.578 5.112 20.369 1.00 94.81 150 ALA A N 1
ATOM 1205 C CA . ALA A 1 150 ? -17.173 4.864 20.709 1.00 94.81 150 ALA A CA 1
ATOM 1206 C C . ALA A 1 150 ? -16.960 3.764 21.772 1.00 94.81 150 ALA A C 1
ATOM 1208 O O . ALA A 1 150 ? -15.871 3.203 21.858 1.00 94.81 150 ALA A O 1
ATOM 1209 N N . LEU A 1 151 ? -17.984 3.449 22.571 1.00 96.31 151 LEU A N 1
ATOM 1210 C CA . LEU A 1 151 ? -17.947 2.439 23.632 1.00 96.31 151 LEU A CA 1
ATOM 1211 C C . LEU A 1 151 ? -18.680 1.141 23.249 1.00 96.31 151 LEU A C 1
ATOM 1213 O O . LEU A 1 151 ? -18.683 0.195 24.031 1.00 96.31 151 LEU A O 1
ATOM 1217 N N . GLN A 1 152 ? -19.295 1.072 22.061 1.00 95.88 152 GLN A N 1
ATOM 1218 C CA . GLN A 1 152 ? -20.052 -0.107 21.607 1.00 95.88 152 GLN A CA 1
ATOM 1219 C C . GLN A 1 152 ? -19.165 -1.196 20.974 1.00 95.88 152 GLN A C 1
ATOM 1221 O O . GLN A 1 152 ? -19.621 -2.317 20.737 1.00 95.88 152 GLN A O 1
ATOM 1226 N N . GLY A 1 153 ? -17.896 -0.883 20.697 1.00 94.94 153 GLY A N 1
ATOM 1227 C CA . GLY A 1 153 ? -16.961 -1.784 20.025 1.00 94.94 153 GLY A CA 1
ATOM 1228 C C . GLY A 1 153 ? -17.239 -1.932 18.524 1.00 94.94 153 GLY A C 1
ATOM 1229 O O . GLY A 1 153 ? -17.823 -1.056 17.887 1.00 94.94 153 GLY A O 1
ATOM 1230 N N . GLY A 1 154 ? -16.782 -3.040 17.943 1.00 94.31 154 GLY A N 1
ATOM 1231 C CA . GLY A 1 154 ? -16.926 -3.330 16.519 1.00 94.31 154 GLY A CA 1
ATOM 1232 C C . GLY A 1 154 ? -16.258 -4.644 16.129 1.00 94.31 154 GLY A C 1
ATOM 1233 O O . GLY A 1 154 ? -15.710 -5.355 16.974 1.00 94.31 154 GLY A O 1
ATOM 1234 N N . ARG A 1 155 ? -16.315 -4.989 14.842 1.00 93.88 155 ARG A N 1
ATOM 1235 C CA . ARG A 1 155 ? -15.738 -6.217 14.284 1.00 93.88 155 ARG A CA 1
ATOM 1236 C C . ARG A 1 155 ? -14.942 -5.906 13.025 1.00 93.88 155 ARG A C 1
ATOM 1238 O O . ARG A 1 155 ? -15.472 -5.362 12.060 1.00 93.88 155 ARG A O 1
ATOM 1245 N N . LEU A 1 156 ? -13.675 -6.309 13.026 1.00 93.06 156 LEU A N 1
ATOM 1246 C CA . LEU A 1 156 ? -12.820 -6.254 11.846 1.00 93.06 156 LEU A CA 1
ATOM 1247 C C . LEU A 1 156 ? -13.143 -7.427 10.918 1.00 93.06 156 LEU A C 1
ATOM 1249 O O . LEU A 1 156 ? -13.285 -8.566 11.360 1.00 93.06 156 LEU A O 1
ATOM 1253 N N . ARG A 1 157 ? -13.199 -7.157 9.618 1.00 93.44 157 ARG A N 1
ATOM 1254 C CA . ARG A 1 157 ? -13.271 -8.157 8.556 1.00 93.44 157 ARG A CA 1
ATOM 1255 C C . ARG A 1 157 ? -12.146 -7.921 7.561 1.00 93.44 157 ARG A C 1
ATOM 1257 O O . ARG A 1 157 ? -11.877 -6.781 7.190 1.00 93.44 157 ARG A O 1
ATOM 1264 N N . ARG A 1 158 ? -11.537 -9.007 7.088 1.00 94.56 158 ARG A N 1
ATOM 1265 C CA . ARG A 1 158 ? -10.628 -8.956 5.944 1.00 94.56 158 ARG A CA 1
ATOM 1266 C C . ARG A 1 158 ? -11.419 -8.710 4.656 1.00 94.56 158 ARG A C 1
ATOM 1268 O O . ARG A 1 158 ? -12.379 -9.430 4.385 1.00 94.56 158 ARG A O 1
ATOM 1275 N N . ILE A 1 159 ? -11.013 -7.706 3.890 1.00 94.81 159 ILE A N 1
ATOM 1276 C CA . ILE A 1 159 ? -11.466 -7.452 2.520 1.00 94.81 159 ILE A CA 1
ATOM 1277 C C . ILE A 1 159 ? -10.495 -8.133 1.555 1.00 94.81 159 ILE A C 1
ATOM 1279 O O . ILE A 1 159 ? -9.308 -8.254 1.852 1.00 94.81 159 ILE A O 1
ATOM 1283 N N . VAL A 1 160 ? -11.003 -8.594 0.416 1.00 96.94 160 VAL A N 1
ATOM 1284 C CA . VAL A 1 160 ? -10.190 -9.137 -0.672 1.00 96.94 160 VAL A CA 1
ATOM 1285 C C . VAL A 1 160 ? -10.572 -8.401 -1.948 1.00 96.94 160 VAL A C 1
ATOM 1287 O O . VAL A 1 160 ? -11.749 -8.355 -2.305 1.00 96.94 160 VAL A O 1
ATOM 1290 N N . ILE A 1 161 ? -9.582 -7.793 -2.596 1.00 97.69 161 ILE A N 1
ATOM 1291 C CA . ILE A 1 161 ? -9.680 -7.316 -3.973 1.00 97.69 161 ILE A CA 1
ATOM 1292 C C . ILE A 1 161 ? -9.059 -8.399 -4.840 1.00 97.69 161 ILE A C 1
ATOM 1294 O O . ILE A 1 161 ? -7.860 -8.657 -4.739 1.00 97.69 161 ILE A O 1
ATOM 1298 N N . GLU A 1 162 ? -9.881 -9.053 -5.651 1.00 98.38 162 GLU A N 1
ATOM 1299 C CA . GLU A 1 162 ? -9.423 -10.124 -6.531 1.00 98.38 162 GLU A CA 1
ATOM 1300 C C . GLU A 1 162 ? -8.493 -9.600 -7.631 1.00 98.38 162 GLU A C 1
ATOM 1302 O O . GLU A 1 162 ? -8.319 -8.393 -7.822 1.00 98.38 162 GLU A O 1
ATOM 1307 N N . SER A 1 163 ? -7.854 -10.530 -8.336 1.00 98.31 163 SER A N 1
ATOM 1308 C CA . SER A 1 163 ? -6.952 -10.185 -9.436 1.00 98.31 163 SER A CA 1
ATOM 1309 C C . SER A 1 163 ? -7.691 -9.470 -10.577 1.00 98.31 163 SER A C 1
ATOM 1311 O O . SER A 1 163 ? -8.902 -9.627 -10.722 1.00 98.31 163 SER A O 1
ATOM 1313 N N . ASP A 1 164 ? -6.955 -8.711 -11.393 1.00 97.25 164 ASP A N 1
ATOM 1314 C CA . ASP A 1 164 ? -7.478 -8.001 -12.578 1.00 97.25 164 ASP A CA 1
ATOM 1315 C C . ASP A 1 164 ? -8.601 -6.991 -12.262 1.00 97.25 164 ASP A C 1
ATOM 1317 O O . ASP A 1 164 ? -9.550 -6.785 -13.018 1.00 97.25 164 ASP A O 1
ATOM 1321 N N . CYS A 1 165 ? -8.512 -6.355 -11.093 1.00 97.06 165 CYS A N 1
ATOM 1322 C CA . CYS A 1 165 ? -9.461 -5.335 -10.658 1.00 97.06 165 CYS A CA 1
ATOM 1323 C C . CYS A 1 165 ? -8.873 -3.927 -10.772 1.00 97.06 165 CYS A C 1
ATOM 1325 O O . CYS A 1 165 ? -7.724 -3.678 -10.401 1.00 97.06 165 CYS A O 1
ATOM 1327 N N . TRP A 1 166 ? -9.714 -2.969 -11.169 1.00 95.38 166 TRP A N 1
ATOM 1328 C CA . TRP A 1 166 ? -9.439 -1.544 -11.007 1.00 95.38 166 TRP A CA 1
ATOM 1329 C C . TRP A 1 166 ? -10.377 -0.921 -9.970 1.00 95.38 166 TRP A C 1
ATOM 1331 O O . TRP A 1 166 ? -11.599 -0.970 -10.102 1.00 95.38 166 TRP A O 1
ATOM 1341 N N . VAL A 1 167 ? -9.796 -0.315 -8.937 1.00 95.50 167 VAL A N 1
ATOM 1342 C CA . VAL A 1 167 ? -10.513 0.403 -7.883 1.00 95.50 167 VAL A CA 1
ATOM 1343 C C . VAL A 1 167 ? -10.431 1.902 -8.157 1.00 95.50 167 VAL A C 1
ATOM 1345 O O . VAL A 1 167 ? -9.372 2.519 -8.031 1.00 95.50 167 VAL A O 1
ATOM 1348 N N . ALA A 1 168 ? -11.568 2.484 -8.528 1.00 92.81 168 ALA A N 1
ATOM 1349 C CA . ALA A 1 168 ? -11.743 3.921 -8.711 1.00 92.81 168 ALA A CA 1
ATOM 1350 C C . ALA A 1 168 ? -11.571 4.689 -7.379 1.00 92.81 168 ALA A C 1
ATOM 1352 O O . ALA A 1 168 ? -11.749 4.105 -6.306 1.00 92.81 168 ALA A O 1
ATOM 1353 N N . PRO A 1 169 ? -11.237 5.995 -7.411 1.00 86.56 169 PRO A N 1
ATOM 1354 C CA . PRO A 1 169 ? -10.962 6.744 -6.190 1.00 86.56 169 PRO A CA 1
ATOM 1355 C C . PRO A 1 169 ? -12.212 6.834 -5.318 1.00 86.56 169 PRO A C 1
ATOM 1357 O O . PRO A 1 169 ? -13.324 7.027 -5.821 1.00 86.56 169 PRO A O 1
ATOM 1360 N N . THR A 1 170 ? -12.033 6.765 -3.995 1.00 76.75 170 THR A N 1
ATOM 1361 C CA . THR A 1 170 ? -13.114 7.133 -3.075 1.00 76.75 170 THR A CA 1
ATOM 1362 C C . THR A 1 170 ? -13.472 8.583 -3.363 1.00 76.75 170 THR A C 1
ATOM 1364 O O . THR A 1 170 ? -12.618 9.467 -3.279 1.00 76.75 170 THR A O 1
ATOM 1367 N N . ARG A 1 171 ? -14.721 8.836 -3.751 1.00 62.62 171 ARG A N 1
ATOM 1368 C CA . ARG A 1 171 ? -15.184 10.177 -4.101 1.00 62.62 171 ARG A CA 1
ATOM 1369 C C . ARG A 1 171 ? -14.943 11.122 -2.918 1.00 62.62 171 ARG A C 1
ATOM 1371 O O . ARG A 1 171 ? -15.654 11.051 -1.922 1.00 62.62 171 ARG A O 1
ATOM 1378 N N . TRP A 1 172 ? -13.993 12.044 -3.045 1.00 46.41 172 TRP A N 1
ATOM 1379 C CA . TRP A 1 172 ? -14.044 13.293 -2.293 1.00 46.41 172 TRP A CA 1
ATOM 1380 C C . TRP A 1 172 ? -15.186 14.087 -2.917 1.00 46.41 172 TRP A C 1
ATOM 1382 O O . TRP A 1 172 ? -15.069 14.561 -4.047 1.00 46.41 172 TRP A O 1
ATOM 1392 N N . SER A 1 173 ? -16.339 14.159 -2.260 1.00 37.59 173 SER A N 1
ATOM 1393 C CA . SER A 1 173 ? -17.426 15.014 -2.725 1.00 37.59 173 SER A CA 1
ATOM 1394 C C . SER A 1 173 ? -17.017 16.484 -2.574 1.00 37.59 173 SER A C 1
ATOM 1396 O O . SER A 1 173 ? -17.366 17.136 -1.600 1.00 37.59 173 SER A O 1
ATOM 1398 N N . TRP A 1 174 ? -16.308 17.009 -3.572 1.00 37.72 174 TRP A N 1
ATOM 1399 C CA . TRP A 1 174 ? -16.476 18.392 -4.026 1.00 37.72 174 TRP A CA 1
ATOM 1400 C C . TRP A 1 174 ? -17.517 18.466 -5.147 1.00 37.72 174 TRP A C 1
ATOM 1402 O O . TRP A 1 174 ? -17.564 19.430 -5.906 1.00 37.72 174 TRP A O 1
ATOM 1412 N N . GLN A 1 175 ? -18.393 17.460 -5.255 1.00 36.03 175 GLN A N 1
ATOM 1413 C CA . GLN A 1 175 ? -19.711 17.752 -5.786 1.00 36.03 175 GLN A CA 1
ATOM 1414 C C . GLN A 1 175 ? -20.382 18.658 -4.773 1.00 36.03 175 GLN A C 1
ATOM 1416 O O . GLN A 1 175 ? -20.924 18.208 -3.765 1.00 36.03 175 GLN A O 1
ATOM 1421 N N . ALA A 1 176 ? -20.284 19.951 -5.068 1.00 38.38 176 ALA A N 1
ATOM 1422 C CA . ALA A 1 176 ? -21.330 20.890 -4.770 1.00 38.38 176 ALA A CA 1
ATOM 1423 C C . ALA A 1 176 ? -22.667 20.136 -4.823 1.00 38.38 176 ALA A C 1
ATOM 1425 O O . ALA A 1 176 ? -23.032 19.541 -5.841 1.00 38.38 176 ALA A O 1
ATOM 1426 N N . TRP A 1 177 ? -23.393 20.180 -3.711 1.00 32.44 177 TRP A N 1
ATOM 1427 C CA . TRP A 1 177 ? -24.846 20.275 -3.760 1.00 32.44 177 TRP A CA 1
ATOM 1428 C C . TRP A 1 177 ? -25.228 21.113 -4.988 1.00 32.44 177 TRP A C 1
ATOM 1430 O O . TRP A 1 177 ? -24.500 22.074 -5.241 1.00 32.44 177 TRP A O 1
ATOM 1440 N N . PRO A 1 178 ? -26.283 20.811 -5.764 1.00 40.22 178 PRO A N 1
ATOM 1441 C CA . PRO A 1 178 ? -26.672 21.684 -6.864 1.00 40.22 178 PRO A CA 1
ATOM 1442 C C . PRO A 1 178 ? -26.909 23.089 -6.296 1.00 40.22 178 PRO A C 1
ATOM 1444 O O . PRO A 1 178 ? -27.954 23.382 -5.718 1.00 40.22 178 PRO A O 1
ATOM 1447 N N . LEU A 1 179 ? -25.892 23.946 -6.388 1.00 39.28 179 LEU A N 1
ATOM 1448 C CA . LEU A 1 179 ? -25.972 25.350 -6.061 1.00 39.28 179 LEU A CA 1
ATOM 1449 C C . LEU A 1 179 ? -26.720 25.943 -7.237 1.00 39.28 179 LEU A C 1
ATOM 1451 O O . LEU A 1 179 ? -26.124 26.262 -8.253 1.00 39.28 179 LEU A O 1
ATOM 1455 N N . ALA A 1 180 ? -28.037 25.951 -7.060 1.00 39.53 180 ALA A N 1
ATOM 1456 C CA . ALA A 1 180 ? -29.038 26.847 -7.601 1.00 39.53 180 ALA A CA 1
ATOM 1457 C C . ALA A 1 180 ? -29.001 27.161 -9.122 1.00 39.53 180 ALA A C 1
ATOM 1459 O O . ALA A 1 180 ? -27.984 27.581 -9.665 1.00 39.53 180 ALA A 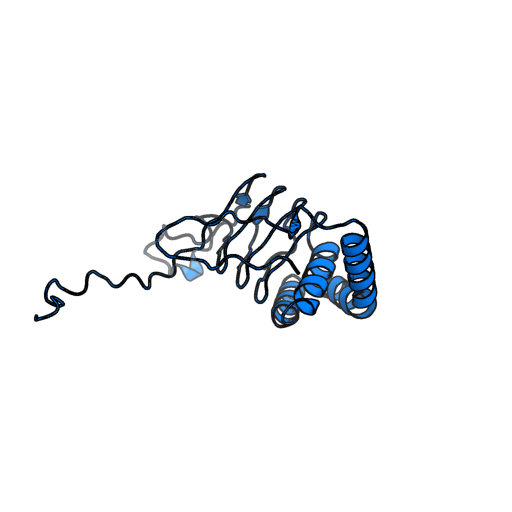O 1
ATOM 1460 N N . PRO A 1 181 ? -30.150 27.097 -9.820 1.00 41.00 181 PRO A N 1
ATOM 1461 C CA . PRO A 1 181 ? -30.264 27.331 -11.268 1.00 41.00 181 PRO A CA 1
ATOM 1462 C C . PRO A 1 181 ? -29.977 28.778 -11.739 1.00 41.00 181 PRO A C 1
ATOM 1464 O O . PRO A 1 181 ? -30.295 29.124 -12.872 1.00 41.00 181 PRO A O 1
ATOM 1467 N N . TRP A 1 182 ? -29.372 29.631 -10.909 1.00 45.41 182 TRP A N 1
ATOM 1468 C CA . TRP A 1 182 ? -29.170 31.060 -11.179 1.00 45.41 182 TRP A CA 1
ATOM 1469 C C . TRP A 1 182 ? -27.777 31.415 -11.715 1.00 45.41 182 TRP A C 1
ATOM 1471 O O . TRP A 1 182 ? -27.541 32.570 -12.050 1.00 45.41 182 TRP A O 1
ATOM 1481 N N . LEU A 1 183 ? -26.862 30.450 -11.855 1.00 36.72 183 LEU A N 1
ATOM 1482 C CA . LEU A 1 183 ? -25.617 30.628 -12.619 1.00 36.72 183 LEU A CA 1
ATOM 1483 C C . LEU A 1 183 ? -25.852 30.336 -14.110 1.00 36.72 183 LEU A C 1
ATOM 1485 O O . LEU A 1 183 ? -25.150 29.550 -14.741 1.00 36.72 183 LEU A O 1
ATOM 1489 N N . GLN A 1 184 ? -26.874 30.982 -14.672 1.00 38.56 184 GLN A N 1
ATOM 1490 C CA . GLN A 1 184 ? -26.917 31.233 -16.105 1.00 38.56 184 GLN A CA 1
ATOM 1491 C C . GLN A 1 184 ? -25.900 32.340 -16.380 1.00 38.56 184 GLN A C 1
ATOM 1493 O O . GLN A 1 184 ? -25.983 33.424 -15.802 1.00 38.56 184 GLN A O 1
ATOM 1498 N N . LEU A 1 185 ? -24.921 32.052 -17.237 1.00 39.25 185 LEU A N 1
ATOM 1499 C CA . LEU A 1 185 ? -24.123 33.090 -17.875 1.00 39.25 185 LEU A CA 1
ATOM 1500 C C . LEU A 1 185 ? -25.105 34.051 -18.560 1.00 39.25 185 LEU A C 1
ATOM 1502 O O . LEU A 1 185 ? -25.823 33.656 -19.478 1.00 39.25 185 LEU A O 1
ATOM 1506 N N . ALA A 1 186 ? -25.186 35.279 -18.050 1.00 34.06 186 ALA A N 1
ATOM 1507 C CA . ALA A 1 186 ? -25.777 36.394 -18.779 1.00 34.06 186 ALA A CA 1
ATOM 1508 C C . ALA A 1 186 ? -24.922 36.650 -20.045 1.00 34.06 186 ALA A C 1
ATOM 1510 O O . ALA A 1 186 ? -23.725 36.352 -20.003 1.00 34.06 186 ALA A O 1
ATOM 1511 N N . PRO A 1 187 ? -25.544 37.109 -21.147 1.00 45.94 187 PRO A N 1
ATOM 1512 C CA . PRO A 1 187 ? -25.074 36.907 -22.523 1.00 45.94 187 PRO A CA 1
ATOM 1513 C C . PRO A 1 187 ? -23.679 37.453 -22.834 1.00 45.94 187 PRO A C 1
ATOM 1515 O O . PRO A 1 187 ? -23.300 38.499 -22.260 1.00 45.94 187 PRO A O 1
#

Radius of gyration: 20.5 Å; chains: 1; bounding box: 51×48×54 Å

Foldseek 3Di:
DPPDDDDDPVDDDDDDDCLVVPDPVVLVVLVVLLVVCCVVQVVLLVQLVPDLVSVQVSQQVLLQPDDPNSQSSNLSNLCSQAPHAEESEGAERLEGESDSPEAEEACEYHYRNEYHYQEYEYYQEYEYYAHYHFQDPFQWDDPDPPDPRVPRGTDGHHHYHYHPDYHYHDDPPPVDDPPDPPPDPDD

Sequence (187 aa):
MRQQQRITADRDTPIEYHQFSQSTALRMAMRIAGILTWPIVLPLALLSRLSDFVFLTCTQLIAFVPYLVGTIVRYEFYRFTLRACGQNVMIGFGTVFLYRDVQVGDHVLIGMYNTIHHCDFGSYVLTAEGCRFLSGPAYHNFDRTDVPMALQGGRLRRIVIESDCWVAPTRWSWQAWPLAPWLQLAP

pLDDT: mean 88.64, std 16.87, range [32.44, 98.75]

Secondary structure (DSSP, 8-state):
-PPPPPP-TTS------TTTS--HHHHHHHHHHHHHHHHHHHHHHHHHTT-HHHHHHHHHHHHTS-HHHHHHHHHHHHHHHSSEE-SS-EE-TT-EES-S--EE-SS-EEPTT-EESSEEE-TT-EE-TT-EE-S-GGGS----SSS-GGGS------EEE-TT-EEPPP----------TT-----